Protein AF-A0A510V235-F1 (afdb_monomer_lite)

Secondary structure (DSSP, 8-state):
--------TT----TTS--HHHHHHHHHHHHHT--SSS--THHHHHHHHHHHSSS---HHHHHHHHHHHHHHHHHHHHHHHHHHTS-TTS-HHHHHHHHHHHHHTSSSPPPSS---TTTS-HHHHHHHHHHHHHHHHHHHHHHHHHHHTTGGGS-HHHHHHHHHHHHHHHHHHHHHHHHHHHHHH------

Foldseek 3Di:
DDDDPPPPLPPCCFPPNDRLVVLQVVLVVLVVVADLVQGAPSLLVSQVSQCRHPNHDAASSLVSLLVNLLQLLVLLLVLLVVLVPPDPPDDLVVSQVVSVVSQVPGSDDFAPDDDDPVPDDSLGVLLVRLQRSLVVLVVSLVSLVSSLVCLVNHDPVCSVVSVVSSVVSNVSSVVSSVSSNVRSPPRPPDD

pLDDT: mean 84.65, std 16.56, range [33.31, 98.5]

Organism: NCBI:txid76861

Radius of gyration: 21.37 Å; chains: 1; bounding box: 73×28×62 Å

Sequence (191 aa):
MKSSNQSDDDDLVVRYGQTQRELDELTELRRAELDLDDPGLEALAVLDLAVSSSRGPDGPLVVACLAMIGRQAQAAVVLARGALAAPADQPASVTAQWLSGALEVSVIPPGSTPYVEWLTPAEQWVPAEAASIADHCGFLLDELTRVEQHLDRVPPDDRAARTREASAVRQTLTDARDAWRTLASHTPSAS

Structure (mmCIF, N/CA/C/O backbone):
data_AF-A0A510V235-F1
#
_entry.id   AF-A0A510V235-F1
#
loop_
_atom_site.group_PDB
_atom_site.id
_atom_site.type_symbol
_atom_site.label_atom_id
_atom_site.label_alt_id
_atom_site.label_comp_id
_atom_site.label_asym_id
_atom_site.label_entity_id
_atom_site.label_seq_id
_atom_site.pdbx_PDB_ins_code
_atom_site.Cartn_x
_atom_site.Cartn_y
_atom_site.Cartn_z
_atom_site.occupancy
_atom_site.B_iso_or_equiv
_atom_site.auth_seq_id
_atom_site.auth_comp_id
_atom_site.auth_asym_id
_atom_site.auth_atom_id
_atom_site.pdbx_PDB_model_num
ATOM 1 N N . MET A 1 1 ? -50.595 3.614 27.267 1.00 41.28 1 MET A N 1
ATOM 2 C CA . MET A 1 1 ? -49.871 2.428 26.764 1.00 41.28 1 MET A CA 1
ATOM 3 C C . MET A 1 1 ? -48.562 2.914 26.167 1.00 41.28 1 MET A C 1
ATOM 5 O O . MET A 1 1 ? -48.597 3.842 25.371 1.00 41.28 1 MET A O 1
ATOM 9 N N . LYS A 1 2 ? -47.425 2.397 26.647 1.00 33.31 2 LYS A N 1
ATOM 10 C CA . LYS A 1 2 ? -46.092 2.709 26.112 1.00 33.31 2 LYS A CA 1
ATOM 11 C C . LYS A 1 2 ? -45.968 2.032 24.746 1.00 33.31 2 LYS A C 1
ATOM 13 O O . LYS A 1 2 ? -46.061 0.812 24.691 1.00 33.31 2 LYS A O 1
ATOM 18 N N . SER A 1 3 ? -45.785 2.813 23.686 1.00 35.12 3 SER A N 1
ATOM 19 C CA . SER A 1 3 ? -45.310 2.296 22.403 1.00 35.12 3 SER A CA 1
ATOM 20 C C . SER A 1 3 ? -43.791 2.256 22.494 1.00 35.12 3 SER A C 1
ATOM 22 O O . SER A 1 3 ? -43.141 3.300 22.527 1.00 35.12 3 SER A O 1
ATOM 24 N N . SER A 1 4 ? -43.233 1.066 22.673 1.00 42.62 4 SER A N 1
ATOM 25 C CA . SER A 1 4 ? -41.799 0.836 22.552 1.00 42.62 4 SER A CA 1
ATOM 26 C C . SER A 1 4 ? -41.440 0.877 21.069 1.00 42.62 4 SER A C 1
ATOM 28 O O . SER A 1 4 ? -41.674 -0.100 20.364 1.00 42.62 4 SER A O 1
ATOM 30 N N . ASN A 1 5 ? -40.884 1.999 20.605 1.00 44.59 5 ASN A N 1
ATOM 31 C CA . ASN A 1 5 ? -40.076 2.024 19.387 1.00 44.59 5 ASN A CA 1
ATOM 32 C C . ASN A 1 5 ? -38.805 1.218 19.678 1.00 44.59 5 ASN A C 1
ATOM 34 O O . ASN A 1 5 ? -37.804 1.771 20.133 1.00 44.59 5 ASN A O 1
ATOM 38 N N . GLN A 1 6 ? -38.871 -0.098 19.490 1.00 39.34 6 GLN A N 1
ATOM 39 C CA . GLN A 1 6 ? -37.676 -0.847 19.136 1.00 39.34 6 GLN A CA 1
ATOM 40 C C . GLN A 1 6 ? -37.320 -0.370 17.732 1.00 39.34 6 GLN A C 1
ATOM 42 O O . GLN A 1 6 ? -38.062 -0.596 16.785 1.00 39.34 6 GLN A O 1
ATOM 47 N N . SER A 1 7 ? -36.271 0.442 17.667 1.00 38.28 7 SER A N 1
ATOM 48 C CA . SER A 1 7 ? -35.548 0.727 16.437 1.00 38.28 7 SER A CA 1
ATOM 49 C C . SER A 1 7 ? -35.155 -0.620 15.846 1.00 38.28 7 SER A C 1
ATOM 51 O O . SER A 1 7 ? -34.404 -1.345 16.494 1.00 38.28 7 SER A O 1
ATOM 53 N N . ASP A 1 8 ? -35.715 -0.959 14.688 1.00 43.28 8 ASP A N 1
ATOM 54 C CA . ASP A 1 8 ? -35.286 -2.097 13.886 1.00 43.28 8 ASP A CA 1
ATOM 55 C C . ASP A 1 8 ? -33.783 -1.937 13.609 1.00 43.28 8 ASP A C 1
ATOM 57 O O . ASP A 1 8 ? -33.360 -1.091 12.825 1.00 43.28 8 ASP A O 1
ATOM 61 N N . ASP A 1 9 ? -32.979 -2.745 14.301 1.00 45.53 9 ASP A N 1
ATOM 62 C CA . ASP A 1 9 ? -31.534 -2.943 14.100 1.00 45.53 9 ASP A CA 1
ATOM 63 C C . ASP A 1 9 ? -31.221 -3.617 12.737 1.00 45.53 9 ASP A C 1
ATOM 65 O O . ASP A 1 9 ? -30.075 -3.962 12.454 1.00 45.53 9 ASP A O 1
ATOM 69 N N . ASP A 1 10 ? -32.232 -3.797 11.879 1.00 44.66 10 ASP A N 1
ATOM 70 C CA . ASP A 1 10 ? -32.195 -4.588 10.641 1.00 44.66 10 ASP A CA 1
ATOM 71 C C . ASP A 1 10 ? -31.847 -3.778 9.371 1.00 44.66 10 ASP A C 1
ATOM 73 O O . ASP A 1 10 ? -31.729 -4.358 8.292 1.00 44.66 10 ASP A O 1
ATOM 77 N N . ASP A 1 11 ? -31.627 -2.460 9.467 1.00 42.72 11 ASP A N 1
ATOM 78 C CA . ASP A 1 11 ? -31.368 -1.596 8.294 1.00 42.72 11 ASP A CA 1
ATOM 79 C C . ASP A 1 11 ? -29.876 -1.393 7.944 1.00 42.72 11 ASP A C 1
ATOM 81 O O . ASP A 1 11 ? -29.532 -0.674 7.001 1.00 42.72 11 ASP A O 1
ATOM 85 N N . LEU A 1 12 ? -28.956 -2.063 8.643 1.00 45.56 12 LEU A N 1
ATOM 86 C CA . LEU A 1 12 ? -27.544 -2.115 8.251 1.00 45.56 12 LEU A CA 1
ATOM 87 C C . LEU A 1 12 ? -27.329 -3.244 7.235 1.00 45.56 12 LEU A C 1
ATOM 89 O O . LEU A 1 12 ? -26.780 -4.296 7.550 1.00 45.56 12 LEU A O 1
ATOM 93 N N . VAL A 1 13 ? -27.731 -3.019 5.981 1.00 46.59 13 VAL A N 1
ATOM 94 C CA . VAL A 1 13 ? -27.191 -3.795 4.854 1.00 46.59 13 VAL A CA 1
ATOM 95 C C . VAL A 1 13 ? -25.715 -3.420 4.719 1.00 46.59 13 VAL A C 1
ATOM 97 O O . VAL A 1 13 ? -25.345 -2.438 4.073 1.00 46.59 13 VAL A O 1
ATOM 100 N N . VAL A 1 14 ? -24.863 -4.183 5.400 1.00 54.16 14 VAL A N 1
ATOM 101 C CA . VAL A 1 14 ? -23.414 -4.007 5.396 1.00 54.16 14 VAL A CA 1
ATOM 102 C C . VAL A 1 14 ? -22.866 -4.421 4.027 1.00 54.16 14 VAL A C 1
ATOM 104 O O . VAL A 1 14 ? -23.356 -5.367 3.413 1.00 54.16 14 VAL A O 1
ATOM 107 N N . ARG A 1 15 ? -21.827 -3.721 3.553 1.00 58.19 15 ARG A N 1
ATOM 108 C CA . ARG A 1 15 ? -21.102 -3.829 2.262 1.00 58.19 15 ARG A CA 1
ATOM 109 C C . ARG A 1 15 ? -20.841 -5.250 1.711 1.00 58.19 15 ARG A C 1
ATOM 111 O O . ARG A 1 15 ? -20.542 -5.390 0.529 1.00 58.19 15 ARG A O 1
ATOM 118 N N . TYR A 1 16 ? -20.978 -6.280 2.544 1.00 62.72 16 TYR A N 1
ATOM 119 C CA . TYR A 1 16 ? -20.715 -7.693 2.268 1.00 62.72 16 TYR A CA 1
ATOM 120 C C . TYR A 1 16 ? -21.962 -8.598 2.218 1.00 62.72 16 TYR A C 1
ATOM 122 O O . TYR A 1 16 ? -21.824 -9.809 2.064 1.00 62.72 16 TYR A O 1
ATOM 130 N N . GLY A 1 17 ? -23.177 -8.050 2.339 1.00 73.19 17 GLY A N 1
ATOM 131 C CA . GLY A 1 17 ? -24.412 -8.851 2.362 1.00 73.19 17 GLY A CA 1
ATOM 132 C C . GLY A 1 17 ? -24.570 -9.713 3.621 1.00 73.19 17 GLY A C 1
ATOM 133 O O . GLY A 1 17 ? -25.303 -10.697 3.602 1.00 73.19 17 GLY A O 1
ATOM 134 N N . GLN A 1 18 ? -23.860 -9.351 4.690 1.00 78.81 18 GLN A N 1
ATOM 135 C CA . GLN A 1 18 ? -23.865 -9.994 6.004 1.00 78.81 18 GLN A CA 1
ATOM 136 C C . GLN A 1 18 ? -24.590 -9.093 7.006 1.00 78.81 18 GLN A C 1
ATOM 138 O O . GLN A 1 18 ? -24.597 -7.869 6.854 1.00 78.81 18 GLN A O 1
ATOM 143 N N . THR A 1 19 ? -25.163 -9.686 8.048 1.00 87.19 19 THR A N 1
ATOM 144 C CA . THR A 1 19 ? -25.655 -8.936 9.212 1.00 87.19 19 THR A CA 1
ATOM 145 C C . THR A 1 19 ? -24.486 -8.340 10.004 1.00 87.19 19 THR A C 1
ATOM 147 O O . THR A 1 19 ? -23.356 -8.833 9.941 1.00 87.19 19 THR A O 1
ATOM 150 N N . GLN A 1 20 ? -24.745 -7.309 10.814 1.00 87.44 20 GLN A N 1
ATOM 151 C CA . GLN A 1 20 ? -23.700 -6.693 11.641 1.00 87.44 20 GLN A CA 1
ATOM 152 C C . GLN A 1 20 ? -23.048 -7.694 12.610 1.00 87.44 20 GLN A C 1
ATOM 154 O O . GLN A 1 20 ? -21.836 -7.665 12.808 1.00 87.44 20 GLN A O 1
ATOM 159 N N . ARG A 1 21 ? -23.838 -8.620 13.172 1.00 89.88 21 ARG A N 1
ATOM 160 C CA . ARG A 1 21 ? -23.339 -9.667 14.074 1.00 89.88 21 ARG A CA 1
ATOM 161 C C . ARG A 1 21 ? -22.381 -10.621 13.364 1.00 89.88 21 ARG A C 1
ATOM 163 O O . ARG A 1 21 ? -21.331 -10.942 13.906 1.00 89.88 21 ARG A O 1
ATOM 170 N N . GLU A 1 22 ? -22.735 -11.061 12.159 1.00 90.81 22 GLU A N 1
ATOM 171 C CA . GLU A 1 22 ? -21.881 -11.938 11.350 1.00 90.81 22 GLU A CA 1
ATOM 172 C C . GLU A 1 22 ? -20.580 -11.241 10.950 1.00 90.81 22 GLU A C 1
ATOM 174 O O . GLU A 1 22 ? -19.523 -11.872 10.958 1.00 90.81 22 GLU A O 1
ATOM 179 N N . LEU A 1 23 ? -20.632 -9.942 10.637 1.00 89.44 23 LEU A N 1
ATOM 180 C CA . LEU A 1 23 ? -19.422 -9.186 10.333 1.00 89.44 23 LEU A CA 1
ATOM 181 C C . LEU A 1 23 ? -18.513 -9.047 11.562 1.00 89.44 23 LEU A C 1
ATOM 183 O O . LEU A 1 23 ? -17.293 -9.177 11.438 1.00 89.44 23 LEU A O 1
ATOM 187 N N . ASP A 1 24 ? -19.082 -8.794 12.739 1.00 91.00 24 ASP A N 1
ATOM 188 C CA . ASP A 1 24 ? -18.318 -8.701 13.984 1.00 91.00 24 ASP A CA 1
ATOM 189 C C . ASP A 1 24 ? -17.646 -10.047 14.316 1.00 91.00 24 ASP A C 1
ATOM 191 O O . ASP A 1 24 ? -16.447 -10.080 14.598 1.00 91.00 24 ASP A O 1
ATOM 195 N N . GLU A 1 25 ? -18.379 -11.161 14.192 1.00 92.56 25 GLU A N 1
ATOM 196 C CA . GLU A 1 25 ? -17.849 -12.524 14.357 1.00 92.56 25 GLU A CA 1
ATOM 197 C C . GLU A 1 25 ? -16.720 -12.816 13.349 1.00 92.56 25 GLU A C 1
ATOM 199 O O . GLU A 1 25 ? -15.654 -13.308 13.727 1.00 92.56 25 GLU A O 1
ATOM 204 N N . LEU A 1 26 ? -16.907 -12.466 12.070 1.00 92.44 26 LEU A N 1
ATOM 205 C CA . LEU A 1 26 ? -15.891 -12.650 11.030 1.00 92.44 26 LEU A CA 1
ATOM 206 C C . LEU A 1 26 ? -14.638 -11.807 11.293 1.00 92.44 26 LEU A C 1
ATOM 208 O O . LEU A 1 26 ? -13.520 -12.287 11.101 1.00 92.44 26 LEU A O 1
ATOM 212 N N . THR A 1 27 ? -14.817 -10.563 11.735 1.00 92.38 27 THR A N 1
ATOM 213 C CA . THR A 1 27 ? -13.711 -9.659 12.065 1.00 92.38 27 THR A CA 1
ATOM 214 C C . THR A 1 27 ? -12.890 -10.223 13.221 1.00 92.38 27 THR A C 1
ATOM 216 O O . THR A 1 27 ? -11.665 -10.270 13.125 1.00 92.38 27 THR A O 1
ATOM 219 N N . GLU A 1 28 ? -13.538 -10.695 14.292 1.00 93.75 28 GLU A N 1
ATOM 220 C CA . GLU A 1 28 ? -12.860 -11.323 15.434 1.00 93.75 28 GLU A CA 1
ATOM 221 C C . GLU A 1 28 ? -12.085 -12.581 15.017 1.00 93.75 28 GLU A C 1
ATOM 223 O O . GLU A 1 28 ? -10.924 -12.736 15.398 1.00 93.75 28 GLU A O 1
ATOM 228 N N . LEU A 1 29 ? -12.688 -13.442 14.189 1.00 95.31 29 LEU A N 1
ATOM 229 C CA . LEU A 1 29 ? -12.041 -14.652 13.675 1.00 95.31 29 LEU A CA 1
ATOM 230 C C . LEU A 1 29 ? -10.797 -14.323 12.844 1.00 95.31 29 LEU A C 1
ATOM 232 O O . LEU A 1 29 ? -9.712 -14.818 13.138 1.00 95.31 29 LEU A O 1
ATOM 236 N N . ARG A 1 30 ? -10.928 -13.447 11.841 1.00 93.38 30 ARG A N 1
ATOM 237 C CA . ARG A 1 30 ? -9.806 -13.065 10.969 1.00 93.38 30 ARG A CA 1
ATOM 238 C C . ARG A 1 30 ? -8.682 -12.383 11.722 1.00 93.38 30 ARG A C 1
ATOM 240 O O . ARG A 1 30 ? -7.512 -12.574 11.414 1.00 93.38 30 ARG A O 1
ATOM 247 N N . ARG A 1 31 ? -9.040 -11.601 12.731 1.00 93.06 31 ARG A N 1
ATOM 248 C CA . ARG A 1 31 ? -8.082 -10.941 13.600 1.00 93.06 31 ARG A CA 1
ATOM 249 C C . ARG A 1 31 ? -7.308 -11.928 14.473 1.00 93.06 31 ARG A C 1
ATOM 251 O O . ARG A 1 31 ? -6.132 -11.698 14.719 1.00 93.06 31 ARG A O 1
ATOM 258 N N . ALA A 1 32 ? -7.943 -13.002 14.936 1.00 93.06 32 ALA A N 1
ATOM 259 C CA . ALA A 1 32 ? -7.275 -14.039 15.720 1.00 93.06 32 ALA A CA 1
ATOM 260 C C . ALA A 1 32 ? -6.284 -14.877 14.890 1.00 93.06 32 ALA A C 1
ATOM 262 O O . ALA A 1 32 ? -5.356 -15.450 15.453 1.00 93.06 32 ALA A O 1
ATOM 263 N N . GLU A 1 33 ? -6.474 -14.942 13.569 1.00 93.25 33 GLU A N 1
ATOM 264 C CA . GLU A 1 33 ? -5.568 -15.614 12.626 1.00 93.25 33 GLU A CA 1
ATOM 265 C C . GLU A 1 33 ? -4.360 -14.749 12.230 1.00 93.25 33 GLU A C 1
ATOM 267 O O . GLU A 1 33 ? -3.402 -15.266 11.658 1.00 93.25 33 GLU A O 1
ATOM 272 N N . LEU A 1 34 ? -4.406 -13.443 12.507 1.00 93.75 34 LEU A N 1
ATOM 273 C CA . LEU A 1 34 ? -3.403 -12.488 12.053 1.00 93.75 34 LEU A CA 1
ATOM 274 C C . LEU A 1 34 ? -2.209 -12.425 13.013 1.00 93.75 34 LEU A C 1
ATOM 276 O O . LEU A 1 34 ? -2.369 -12.110 14.194 1.00 93.75 34 LEU A O 1
ATOM 280 N N . ASP A 1 35 ? -1.005 -12.630 12.481 1.00 94.31 35 ASP A N 1
ATOM 281 C CA . ASP A 1 35 ? 0.231 -12.288 13.182 1.00 94.31 35 ASP A CA 1
ATOM 282 C C . ASP A 1 35 ? 0.476 -10.774 13.068 1.00 94.31 35 ASP A C 1
ATOM 284 O O . ASP A 1 35 ? 0.755 -10.245 11.993 1.00 94.31 35 ASP A O 1
ATOM 288 N N . LEU A 1 36 ? 0.315 -10.056 14.181 1.00 92.44 36 LEU A N 1
ATOM 289 C CA . LEU A 1 36 ? 0.516 -8.605 14.221 1.00 92.44 36 LEU A CA 1
ATOM 290 C C . LEU A 1 36 ? 1.997 -8.206 14.279 1.00 92.44 36 LEU A C 1
ATOM 292 O O . LEU A 1 36 ? 2.304 -7.045 14.001 1.00 92.44 36 LEU A O 1
ATOM 296 N N . ASP A 1 37 ? 2.893 -9.133 14.628 1.00 91.50 37 ASP A N 1
ATOM 297 C CA . ASP A 1 37 ? 4.334 -8.887 14.687 1.00 91.50 37 ASP A CA 1
ATOM 298 C C . ASP A 1 37 ? 4.984 -9.066 13.303 1.00 91.50 37 ASP A C 1
ATOM 300 O O . ASP A 1 37 ? 5.937 -8.351 12.970 1.00 91.50 37 ASP A O 1
ATOM 304 N N . ASP A 1 38 ? 4.430 -9.948 12.463 1.00 90.62 38 ASP A N 1
ATOM 305 C CA . ASP A 1 38 ? 4.817 -10.112 11.055 1.00 90.62 38 ASP A CA 1
ATOM 306 C C . ASP A 1 38 ? 3.619 -10.071 10.077 1.00 90.62 38 ASP A C 1
ATOM 308 O O . ASP A 1 38 ? 3.313 -11.062 9.413 1.00 90.62 38 ASP A O 1
ATOM 312 N N . PRO A 1 39 ? 2.925 -8.923 9.959 1.00 87.56 39 PRO A N 1
ATOM 313 C CA . PRO A 1 39 ? 1.697 -8.827 9.177 1.00 87.56 39 PRO A CA 1
ATOM 314 C C . PRO A 1 39 ? 1.957 -8.877 7.666 1.00 87.56 39 PRO A C 1
ATOM 316 O O . PRO A 1 39 ? 2.714 -8.060 7.126 1.00 87.56 39 PRO A O 1
ATOM 319 N N . GLY A 1 40 ? 1.260 -9.778 6.968 1.00 88.69 40 GLY A N 1
ATOM 320 C CA . GLY A 1 40 ? 1.134 -9.766 5.512 1.00 88.69 40 GLY A CA 1
ATOM 321 C C . GLY A 1 40 ? 0.018 -8.837 5.008 1.00 88.69 40 GLY A C 1
ATOM 322 O O . GLY A 1 40 ? -0.584 -8.062 5.760 1.00 88.69 40 GLY A O 1
ATOM 323 N N . LEU A 1 41 ? -0.274 -8.897 3.702 1.00 89.06 41 LEU A N 1
ATOM 324 C CA . LEU A 1 41 ? -1.317 -8.074 3.060 1.00 89.06 41 LEU A CA 1
ATOM 325 C C . LEU A 1 41 ? -2.721 -8.353 3.618 1.00 89.06 41 LEU A C 1
ATOM 327 O O . LEU A 1 41 ? -3.591 -7.482 3.566 1.00 89.06 41 LEU A O 1
ATOM 331 N N . GLU A 1 42 ? -2.940 -9.535 4.187 1.00 92.06 42 GLU A N 1
ATOM 332 C CA . GLU A 1 42 ? -4.167 -9.909 4.880 1.00 92.06 42 GLU A CA 1
ATOM 333 C C . GLU A 1 42 ? -4.527 -8.938 6.011 1.00 92.06 42 GLU A C 1
ATOM 335 O O . GLU A 1 42 ? -5.714 -8.719 6.248 1.00 92.06 42 GLU A O 1
ATOM 340 N N . ALA A 1 43 ? -3.550 -8.265 6.636 1.00 93.88 43 ALA A N 1
ATOM 341 C CA . ALA A 1 43 ? -3.810 -7.234 7.638 1.00 93.88 43 ALA A CA 1
ATOM 342 C C . ALA A 1 43 ? -4.692 -6.096 7.090 1.00 93.88 43 ALA A C 1
ATOM 344 O O . ALA A 1 43 ? -5.577 -5.617 7.798 1.00 93.88 43 ALA A O 1
ATOM 345 N N . LEU A 1 44 ? -4.524 -5.711 5.815 1.00 94.00 44 LEU A N 1
ATOM 346 C CA . LEU A 1 44 ? -5.370 -4.695 5.170 1.00 94.00 44 LEU A CA 1
ATOM 347 C C . LEU A 1 44 ? -6.797 -5.190 4.944 1.00 94.00 44 LEU A C 1
ATOM 349 O O . LEU A 1 44 ? -7.746 -4.424 5.089 1.00 94.00 44 LEU A O 1
ATOM 353 N N . ALA A 1 45 ? -6.961 -6.474 4.622 1.00 92.19 45 ALA A N 1
ATOM 354 C CA . ALA A 1 45 ? -8.283 -7.075 4.500 1.00 92.19 45 ALA A CA 1
ATOM 355 C C . ALA A 1 45 ? -8.991 -7.121 5.863 1.00 92.19 45 ALA A C 1
ATOM 357 O O . ALA A 1 45 ? -10.176 -6.804 5.953 1.00 92.19 45 ALA A O 1
ATOM 358 N N . VAL A 1 46 ? -8.262 -7.447 6.939 1.00 94.62 46 VAL A N 1
ATOM 359 C CA . VAL A 1 46 ? -8.801 -7.380 8.306 1.00 94.62 46 VAL A CA 1
ATOM 360 C C . VAL A 1 46 ? -9.138 -5.940 8.695 1.00 94.62 46 VAL A C 1
ATOM 362 O O . VAL A 1 46 ? -10.179 -5.717 9.309 1.00 94.62 46 VAL A O 1
ATOM 365 N N . LEU A 1 47 ? -8.319 -4.956 8.312 1.00 94.75 47 LEU A N 1
ATOM 366 C CA . LEU A 1 47 ? -8.625 -3.539 8.519 1.00 94.75 47 LEU A CA 1
ATOM 367 C C . LEU A 1 47 ? -9.919 -3.132 7.805 1.00 94.75 47 LEU A C 1
ATOM 369 O O . LEU A 1 47 ? -10.769 -2.503 8.429 1.00 94.75 47 LEU A O 1
ATOM 373 N N . ASP A 1 48 ? -10.102 -3.509 6.540 1.00 93.44 48 ASP A N 1
ATOM 374 C CA . ASP A 1 48 ? -11.316 -3.191 5.776 1.00 93.44 48 ASP A CA 1
ATOM 375 C C . ASP A 1 48 ? -12.586 -3.783 6.416 1.00 93.44 48 ASP A C 1
ATOM 377 O O . ASP A 1 48 ? -13.590 -3.080 6.589 1.00 93.44 48 ASP A O 1
ATOM 381 N N . LEU A 1 49 ? -12.515 -5.046 6.857 1.00 91.56 49 LEU A N 1
ATOM 382 C CA . LEU A 1 49 ? -13.588 -5.691 7.620 1.00 91.56 49 LEU A CA 1
ATOM 383 C C . LEU A 1 49 ? -13.853 -4.950 8.935 1.00 91.56 49 LEU A C 1
ATOM 385 O O . LEU A 1 49 ? -14.997 -4.604 9.234 1.00 91.56 49 LEU A O 1
ATOM 389 N N . ALA A 1 50 ? -12.795 -4.637 9.687 1.00 93.12 50 ALA A N 1
ATOM 390 C CA . ALA A 1 50 ? -12.900 -3.971 10.976 1.00 93.12 50 ALA A CA 1
ATOM 391 C C . ALA A 1 50 ? -13.518 -2.573 10.864 1.00 93.12 50 ALA A C 1
ATOM 393 O O . ALA A 1 50 ? -14.307 -2.205 11.730 1.00 93.12 50 ALA A O 1
ATOM 394 N N . VAL A 1 51 ? -13.235 -1.814 9.800 1.00 92.69 51 VAL A N 1
ATOM 395 C CA . VAL A 1 51 ? -13.861 -0.503 9.534 1.00 92.69 51 VAL A CA 1
ATOM 396 C C . VAL A 1 51 ? -15.375 -0.607 9.365 1.00 92.69 51 VAL A C 1
ATOM 398 O O . VAL A 1 51 ? -16.096 0.317 9.735 1.00 92.69 51 VAL A O 1
ATOM 401 N N . SER A 1 52 ? -15.860 -1.733 8.846 1.00 89.50 52 SER A N 1
ATOM 402 C CA . SER A 1 52 ? -17.293 -1.989 8.675 1.00 89.50 52 SER A CA 1
ATOM 403 C C . SER A 1 52 ? -17.937 -2.627 9.920 1.00 89.50 52 SER A C 1
ATOM 405 O O . SER A 1 52 ? -19.159 -2.751 9.988 1.00 89.50 52 SER A O 1
ATOM 407 N N . SER A 1 53 ? -17.134 -3.061 10.898 1.00 89.81 53 SER A N 1
ATOM 408 C CA . SER A 1 53 ? -17.604 -3.711 12.128 1.00 89.81 53 SER A CA 1
ATOM 409 C C . SER A 1 53 ? -18.126 -2.698 13.154 1.00 89.81 53 SER A C 1
ATOM 411 O O . SER A 1 53 ? -17.758 -1.522 13.133 1.00 89.81 53 SER A O 1
ATOM 413 N N . SER A 1 54 ? -18.926 -3.157 14.118 1.00 89.25 54 SER A N 1
ATOM 414 C CA . SER A 1 54 ? -19.513 -2.292 15.150 1.00 89.25 54 SER A CA 1
ATOM 415 C C . SER A 1 54 ? -18.462 -1.685 16.088 1.00 89.25 54 SER A C 1
ATOM 417 O O . SER A 1 54 ? -18.658 -0.605 16.649 1.00 89.25 54 SER A O 1
ATOM 419 N N . ARG A 1 55 ? -17.322 -2.367 16.256 1.00 87.25 55 ARG A N 1
ATOM 420 C CA . ARG A 1 55 ? -16.225 -1.948 17.142 1.00 87.25 55 ARG A CA 1
ATOM 421 C C . ARG A 1 55 ? -15.189 -1.068 16.442 1.00 87.25 55 ARG A C 1
ATOM 423 O O . ARG A 1 55 ? -14.509 -0.287 17.117 1.00 87.25 55 ARG A O 1
ATOM 430 N N . GLY A 1 56 ? -15.094 -1.152 15.117 1.00 91.75 56 GLY A N 1
ATOM 431 C CA . GLY A 1 56 ? -14.045 -0.491 14.348 1.00 91.75 56 GLY A CA 1
ATOM 432 C C . GLY A 1 56 ? -12.671 -1.165 14.498 1.00 91.75 56 GLY A C 1
ATOM 433 O O . GLY A 1 56 ? -12.510 -2.123 15.261 1.00 91.75 56 GLY A O 1
ATOM 434 N N . PRO A 1 57 ? -11.644 -0.647 13.804 1.00 94.56 57 PRO A N 1
ATOM 435 C CA . PRO A 1 57 ? -10.264 -1.058 14.021 1.00 94.56 57 PRO A CA 1
ATOM 436 C C . PRO A 1 57 ? -9.718 -0.511 15.345 1.00 94.56 57 PRO A C 1
ATOM 438 O O . PRO A 1 57 ? -10.139 0.539 15.839 1.00 94.56 57 PRO A O 1
ATOM 441 N N . ASP A 1 58 ? -8.733 -1.203 15.907 1.00 95.19 58 ASP A N 1
ATOM 442 C CA . ASP A 1 58 ? -8.015 -0.771 17.105 1.00 95.19 58 ASP A CA 1
ATOM 443 C C . ASP A 1 58 ? -6.552 -0.401 16.794 1.00 95.19 58 ASP A C 1
ATOM 445 O O . ASP A 1 58 ? -6.050 -0.606 15.687 1.00 95.19 58 ASP A O 1
ATOM 449 N N . GLY A 1 59 ? -5.862 0.156 17.792 1.00 96.06 59 GLY A N 1
ATOM 450 C CA . GLY A 1 59 ? -4.486 0.634 17.652 1.00 96.06 59 GLY A CA 1
ATOM 451 C C . GLY A 1 59 ? -3.502 -0.410 17.101 1.00 96.06 59 GLY A C 1
ATOM 452 O O . GLY A 1 59 ? -2.817 -0.097 16.128 1.00 96.06 59 GLY A O 1
ATOM 453 N N . PRO A 1 60 ? -3.418 -1.633 17.663 1.00 96.56 60 PRO A N 1
ATOM 454 C CA . PRO A 1 60 ? -2.502 -2.664 17.173 1.00 96.56 60 PRO A CA 1
ATOM 455 C C . PRO A 1 60 ? -2.700 -3.030 15.698 1.00 96.56 60 PRO A C 1
ATOM 457 O O . PRO A 1 60 ? -1.716 -3.114 14.969 1.00 96.56 60 PRO A O 1
ATOM 460 N N . LEU A 1 61 ? -3.946 -3.180 15.231 1.00 97.06 61 LEU A N 1
ATOM 461 C CA . LEU A 1 61 ? -4.218 -3.483 13.822 1.00 97.06 61 LEU A CA 1
ATOM 462 C C . LEU A 1 61 ? -3.783 -2.332 12.905 1.00 97.06 61 LEU A C 1
ATOM 464 O O . LEU A 1 61 ? -3.170 -2.568 11.866 1.00 97.06 61 LEU A O 1
ATOM 468 N N . VAL A 1 62 ? -4.051 -1.085 13.305 1.00 97.81 62 VAL A N 1
ATOM 469 C CA . VAL A 1 62 ? -3.623 0.113 12.561 1.00 97.81 62 VAL A CA 1
ATOM 470 C C . VAL A 1 62 ? -2.094 0.179 12.462 1.00 97.81 62 VAL A C 1
ATOM 472 O O . VAL A 1 62 ? -1.561 0.441 11.384 1.00 97.81 62 VAL A O 1
ATOM 475 N N . VAL A 1 63 ? -1.379 -0.099 13.558 1.00 97.25 63 VAL A N 1
ATOM 476 C CA . VAL A 1 63 ? 0.094 -0.129 13.581 1.00 97.25 63 VAL A CA 1
ATOM 477 C C . VAL A 1 63 ? 0.644 -1.252 12.699 1.00 97.25 63 VAL A C 1
ATOM 479 O O . VAL A 1 63 ? 1.568 -1.004 11.927 1.00 97.25 63 VAL A O 1
ATOM 482 N N . ALA A 1 64 ? 0.063 -2.451 12.765 1.00 96.38 64 ALA A N 1
ATOM 483 C CA . ALA A 1 64 ? 0.455 -3.583 11.928 1.00 96.38 64 ALA A CA 1
ATOM 484 C C . ALA A 1 64 ? 0.270 -3.273 10.431 1.00 96.38 64 ALA A C 1
ATOM 486 O O . ALA A 1 64 ? 1.179 -3.493 9.629 1.00 96.38 64 ALA A O 1
ATOM 487 N N . CYS A 1 65 ? -0.864 -2.668 10.056 1.00 97.75 65 CYS A N 1
ATOM 488 C CA . CYS A 1 65 ? -1.117 -2.237 8.681 1.00 97.75 65 CYS A CA 1
ATOM 489 C C . CYS A 1 65 ? -0.097 -1.192 8.214 1.00 97.75 65 CYS A C 1
ATOM 491 O O . CYS A 1 65 ? 0.446 -1.319 7.118 1.00 97.75 65 CYS A O 1
ATOM 493 N N . LEU A 1 66 ? 0.210 -0.189 9.046 1.00 98.06 66 LEU A N 1
ATOM 494 C CA . LEU A 1 66 ? 1.227 0.815 8.724 1.00 98.06 66 LEU A CA 1
ATOM 495 C C . LEU A 1 66 ? 2.607 0.179 8.501 1.00 98.06 66 LEU A C 1
ATOM 497 O O . LEU A 1 66 ? 3.272 0.494 7.514 1.00 98.06 66 LEU A O 1
ATOM 501 N N . ALA A 1 67 ? 3.018 -0.733 9.385 1.00 96.06 67 ALA A N 1
ATOM 502 C CA . ALA A 1 67 ? 4.305 -1.415 9.294 1.00 96.06 67 ALA A CA 1
ATOM 503 C C . ALA A 1 67 ? 4.416 -2.262 8.015 1.00 96.06 67 ALA A C 1
ATOM 505 O O . ALA A 1 67 ? 5.438 -2.220 7.325 1.00 96.06 67 ALA A O 1
ATOM 506 N N . MET A 1 68 ? 3.355 -2.992 7.663 1.00 96.31 68 MET A N 1
ATOM 507 C CA . MET A 1 68 ? 3.305 -3.783 6.435 1.00 96.31 68 MET A CA 1
ATOM 508 C C . MET A 1 68 ? 3.375 -2.892 5.185 1.00 96.31 68 MET A C 1
ATOM 510 O O . MET A 1 68 ? 4.216 -3.136 4.316 1.00 96.31 68 MET A O 1
ATOM 514 N N . ILE A 1 69 ? 2.579 -1.812 5.116 1.00 97.69 69 ILE A N 1
ATOM 515 C CA . ILE A 1 69 ? 2.640 -0.852 3.999 1.00 97.69 69 ILE A CA 1
ATOM 516 C C . ILE A 1 69 ? 4.052 -0.262 3.889 1.00 97.69 69 ILE A C 1
ATOM 518 O O . ILE A 1 69 ? 4.602 -0.174 2.792 1.00 97.69 69 ILE A O 1
ATOM 522 N N . GLY A 1 70 ? 4.669 0.105 5.016 1.00 96.56 70 GLY A N 1
ATOM 523 C CA . GLY A 1 70 ? 6.040 0.611 5.046 1.00 96.56 70 GLY A CA 1
ATOM 524 C C . GLY A 1 70 ? 7.058 -0.386 4.484 1.00 96.56 70 GLY A C 1
ATOM 525 O O . GLY A 1 70 ? 7.937 0.002 3.711 1.00 96.56 70 GLY A O 1
ATOM 526 N N . ARG A 1 71 ? 6.910 -1.680 4.797 1.00 95.44 71 ARG A N 1
ATOM 527 C CA . ARG A 1 71 ? 7.760 -2.756 4.259 1.00 95.44 71 ARG A CA 1
ATOM 528 C C . ARG A 1 71 ? 7.631 -2.867 2.737 1.00 95.44 71 ARG A C 1
ATOM 530 O O . ARG A 1 71 ? 8.647 -2.925 2.044 1.00 95.44 71 ARG A O 1
ATOM 537 N N . GLN A 1 72 ? 6.402 -2.827 2.220 1.00 95.62 72 GLN A N 1
ATOM 538 C CA . GLN A 1 72 ? 6.124 -2.847 0.779 1.00 95.62 72 GLN A CA 1
ATOM 539 C C . GLN A 1 72 ? 6.669 -1.597 0.070 1.00 95.62 72 GLN A C 1
ATOM 541 O O . GLN A 1 72 ? 7.320 -1.699 -0.969 1.00 95.62 72 GLN A O 1
ATOM 546 N N . ALA A 1 73 ? 6.487 -0.414 0.664 1.00 95.62 73 ALA A N 1
ATOM 547 C CA . ALA A 1 73 ? 7.017 0.845 0.142 1.00 95.62 73 ALA A CA 1
ATOM 548 C C . ALA A 1 73 ? 8.549 0.816 0.024 1.00 95.62 73 ALA A C 1
ATOM 550 O O . ALA A 1 73 ? 9.117 1.224 -0.993 1.00 95.62 73 ALA A O 1
ATOM 551 N N . GLN A 1 74 ? 9.227 0.288 1.048 1.00 94.94 74 GLN A N 1
ATOM 552 C CA . GLN A 1 74 ? 10.679 0.149 1.049 1.00 94.94 74 GLN A CA 1
ATOM 553 C C . GLN A 1 74 ? 11.160 -0.858 -0.006 1.00 94.94 74 GLN A C 1
ATOM 555 O O . GLN A 1 74 ? 12.162 -0.604 -0.677 1.00 94.94 74 GLN A O 1
ATOM 560 N N . ALA A 1 75 ? 10.456 -1.976 -0.195 1.00 93.75 75 ALA A N 1
ATOM 561 C CA . ALA A 1 75 ? 10.761 -2.908 -1.277 1.00 93.75 75 ALA A CA 1
ATOM 562 C C . ALA A 1 75 ? 10.603 -2.229 -2.650 1.00 93.75 75 ALA A C 1
ATOM 564 O O . ALA A 1 75 ? 11.507 -2.303 -3.483 1.00 93.75 75 ALA A O 1
ATOM 565 N N . ALA A 1 76 ? 9.518 -1.474 -2.853 1.00 93.56 76 ALA A N 1
ATOM 566 C CA . ALA A 1 76 ? 9.219 -0.811 -4.122 1.00 93.56 76 ALA A CA 1
ATOM 567 C C . ALA A 1 76 ? 10.287 0.213 -4.508 1.00 93.56 76 ALA A C 1
ATOM 569 O O . ALA A 1 76 ? 10.697 0.265 -5.669 1.00 93.56 76 ALA A O 1
ATOM 570 N N . VAL A 1 77 ? 10.777 1.002 -3.544 1.00 93.25 77 VAL A N 1
ATOM 571 C CA . VAL A 1 77 ? 11.829 1.992 -3.807 1.00 93.25 77 VAL A CA 1
ATOM 572 C C . VAL A 1 77 ? 13.196 1.340 -4.032 1.00 93.25 77 VAL A C 1
ATOM 574 O O . VAL A 1 77 ? 13.974 1.826 -4.853 1.00 93.25 77 VAL A O 1
ATOM 577 N N . VAL A 1 78 ? 13.511 0.239 -3.336 1.00 91.75 78 VAL A N 1
ATOM 578 C CA . VAL A 1 78 ? 14.760 -0.512 -3.554 1.00 91.75 78 VAL A CA 1
ATOM 579 C C . VAL A 1 78 ? 14.783 -1.093 -4.964 1.00 91.75 78 VAL A C 1
ATOM 581 O O . VAL A 1 78 ? 15.775 -0.916 -5.674 1.00 91.75 78 VAL A O 1
ATOM 584 N N . LEU A 1 79 ? 13.679 -1.704 -5.397 1.00 90.31 79 LEU A N 1
ATOM 585 C CA . LEU A 1 79 ? 13.549 -2.223 -6.754 1.00 90.31 79 LEU A CA 1
ATOM 586 C C . LEU A 1 79 ? 13.604 -1.099 -7.801 1.00 90.31 79 LEU A C 1
ATOM 588 O O . LEU A 1 79 ? 14.350 -1.213 -8.770 1.00 90.31 79 LEU A O 1
ATOM 592 N N . ALA A 1 80 ? 12.912 0.024 -7.582 1.00 88.56 80 ALA A N 1
ATOM 593 C CA . ALA A 1 80 ? 12.967 1.166 -8.499 1.00 88.56 80 ALA A CA 1
ATOM 594 C C . ALA A 1 80 ? 14.401 1.688 -8.682 1.00 88.56 80 ALA A C 1
ATOM 596 O O . ALA A 1 80 ? 14.845 1.944 -9.800 1.00 88.56 80 ALA A O 1
ATOM 597 N N . ARG A 1 81 ? 15.158 1.814 -7.583 1.00 87.06 81 ARG A N 1
ATOM 598 C CA . ARG A 1 81 ? 16.564 2.245 -7.626 1.00 87.06 81 ARG A CA 1
ATOM 599 C C . ARG A 1 81 ? 17.446 1.253 -8.375 1.00 87.06 81 ARG A C 1
ATOM 601 O O . ARG A 1 81 ? 18.301 1.688 -9.137 1.00 87.06 81 ARG A O 1
ATOM 608 N N . GLY A 1 82 ? 17.244 -0.048 -8.168 1.00 85.38 82 GLY A N 1
ATOM 609 C CA . GLY A 1 82 ? 17.974 -1.084 -8.897 1.00 85.38 82 GLY A CA 1
ATOM 610 C C . GLY A 1 82 ? 17.691 -1.042 -10.401 1.00 85.38 82 GLY A C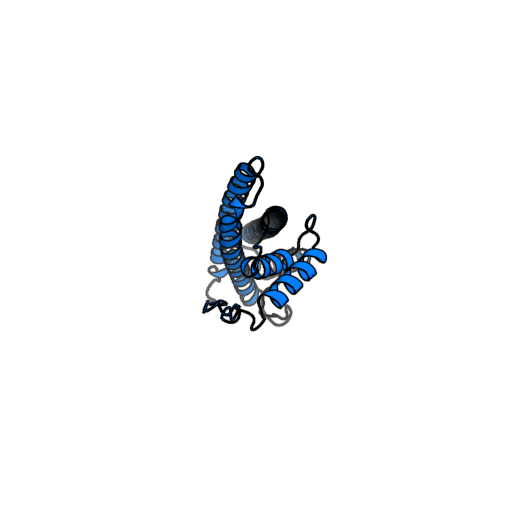 1
ATOM 611 O O . GLY A 1 82 ? 18.630 -1.030 -11.192 1.00 85.38 82 GLY A O 1
ATOM 612 N N . ALA A 1 83 ? 16.418 -0.904 -10.785 1.00 81.69 83 ALA A N 1
ATOM 613 C CA . ALA A 1 83 ? 16.001 -0.809 -12.182 1.00 81.69 83 ALA A CA 1
ATOM 614 C C . ALA A 1 83 ? 16.570 0.440 -12.879 1.00 81.69 83 ALA A C 1
ATOM 616 O O . ALA A 1 83 ? 17.057 0.351 -14.001 1.00 81.69 83 ALA A O 1
ATOM 617 N N . LEU A 1 84 ? 16.557 1.597 -12.207 1.00 79.44 84 LEU A N 1
ATOM 618 C CA . LEU A 1 84 ? 17.087 2.857 -12.746 1.00 79.44 84 LEU A CA 1
ATOM 619 C C . LEU A 1 84 ? 18.622 2.925 -12.765 1.00 79.44 84 LEU A C 1
ATOM 621 O O . LEU A 1 84 ? 19.187 3.712 -13.520 1.00 79.44 84 LEU A O 1
ATOM 625 N N . ALA A 1 85 ? 19.304 2.136 -11.931 1.00 81.12 85 ALA A N 1
ATOM 626 C CA . ALA A 1 85 ? 20.762 2.046 -11.932 1.00 81.12 85 ALA A CA 1
ATOM 627 C C . ALA A 1 85 ? 21.306 1.175 -13.078 1.00 81.12 85 ALA A C 1
ATOM 629 O O . ALA A 1 85 ? 22.518 1.184 -13.315 1.00 81.12 85 ALA A O 1
ATOM 630 N N . ALA A 1 86 ? 20.443 0.438 -13.789 1.00 72.69 86 ALA A N 1
ATOM 631 C CA . ALA A 1 86 ? 20.827 -0.275 -14.997 1.00 72.69 86 ALA A CA 1
ATOM 632 C C . ALA A 1 86 ? 21.298 0.745 -16.060 1.00 72.69 86 ALA A C 1
ATOM 634 O O . ALA A 1 86 ? 20.541 1.648 -16.419 1.00 72.69 86 ALA A O 1
ATOM 635 N N . PRO A 1 87 ? 22.548 0.656 -16.552 1.00 68.25 87 PRO A N 1
ATOM 636 C CA . PRO A 1 87 ? 23.054 1.562 -17.576 1.00 68.25 87 PRO A CA 1
ATOM 637 C C . PRO A 1 87 ? 22.159 1.551 -18.817 1.00 68.25 87 PRO A C 1
ATOM 639 O O . PRO A 1 87 ? 21.785 0.480 -19.291 1.00 68.25 87 PRO A O 1
ATOM 642 N N . ALA A 1 88 ? 21.889 2.733 -19.381 1.00 67.50 88 ALA A N 1
ATOM 643 C CA . ALA A 1 88 ? 21.055 2.897 -20.579 1.00 67.50 88 ALA A CA 1
ATOM 644 C C . ALA A 1 88 ? 21.560 2.100 -21.800 1.00 67.50 88 ALA A C 1
ATOM 646 O O . ALA A 1 88 ? 20.786 1.796 -22.701 1.00 67.50 88 ALA A O 1
ATOM 647 N N . ASP A 1 89 ? 22.847 1.741 -21.806 1.00 69.38 89 ASP A N 1
ATOM 648 C CA . ASP A 1 89 ? 23.499 0.995 -22.883 1.00 69.38 89 ASP A CA 1
ATOM 649 C C . ASP A 1 89 ? 23.383 -0.536 -22.725 1.00 69.38 89 ASP A C 1
ATOM 651 O O . ASP A 1 89 ? 23.890 -1.285 -23.564 1.00 69.38 89 ASP A O 1
ATOM 655 N N . GLN A 1 90 ? 22.766 -1.034 -21.644 1.00 73.31 90 GLN A N 1
ATOM 656 C CA . GLN A 1 90 ? 22.569 -2.472 -21.456 1.00 73.31 90 GLN A CA 1
ATOM 657 C C . GLN A 1 90 ? 21.367 -2.995 -22.258 1.00 73.31 90 GLN A C 1
ATOM 659 O O . GLN A 1 90 ? 20.34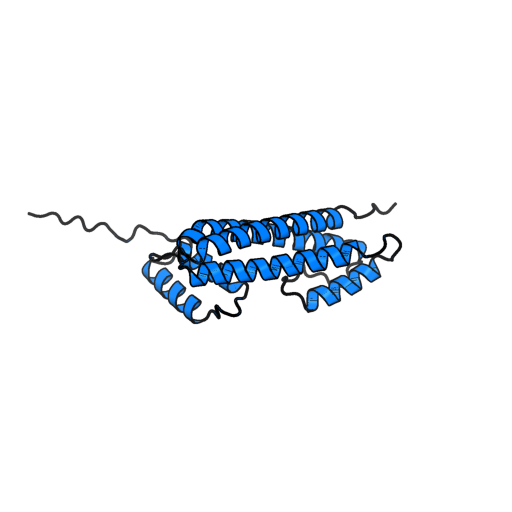5 -2.317 -22.362 1.00 73.31 90 GLN A O 1
ATOM 664 N N . PRO A 1 91 ? 21.442 -4.232 -22.786 1.00 80.50 91 PRO A N 1
ATOM 665 C CA . PRO A 1 91 ? 20.284 -4.887 -23.382 1.00 80.50 91 PRO A CA 1
ATOM 666 C C . PRO A 1 91 ? 19.131 -5.002 -22.376 1.00 80.50 91 PRO A C 1
ATOM 668 O O . PRO A 1 91 ? 19.357 -5.374 -21.222 1.00 80.50 91 PRO A O 1
ATOM 671 N N . ALA A 1 92 ? 17.889 -4.788 -22.827 1.00 80.00 92 ALA A N 1
ATOM 672 C CA . ALA A 1 92 ? 16.686 -4.901 -21.992 1.00 80.00 92 ALA A CA 1
ATOM 673 C C . ALA A 1 92 ? 16.572 -6.264 -21.281 1.00 80.00 92 ALA A C 1
ATOM 675 O O . ALA A 1 92 ? 16.048 -6.349 -20.171 1.00 80.00 92 ALA A O 1
ATOM 676 N N . SER A 1 93 ? 17.133 -7.323 -21.876 1.00 83.00 93 SER A N 1
ATOM 677 C CA . SER A 1 93 ? 17.202 -8.664 -21.291 1.00 83.00 93 SER A CA 1
ATOM 678 C C . SER A 1 93 ? 17.968 -8.729 -19.964 1.00 83.00 93 SER A C 1
ATOM 680 O O . SER A 1 93 ? 17.663 -9.586 -19.140 1.00 83.00 93 SER A O 1
ATOM 682 N N . VAL A 1 94 ? 18.951 -7.848 -19.734 1.00 84.38 94 VAL A N 1
ATOM 683 C CA . VAL A 1 94 ? 19.717 -7.819 -18.475 1.00 84.38 94 VAL A CA 1
ATOM 684 C C . VAL A 1 94 ? 18.870 -7.230 -17.349 1.00 84.38 94 VAL A C 1
ATOM 686 O O . VAL A 1 94 ? 18.756 -7.840 -16.286 1.00 84.38 94 VAL A O 1
ATOM 689 N N . THR A 1 95 ? 18.213 -6.093 -17.601 1.00 82.62 95 THR A N 1
ATOM 690 C CA . THR A 1 95 ? 17.259 -5.485 -16.660 1.00 82.62 95 THR A CA 1
ATOM 691 C C . THR A 1 95 ? 16.102 -6.433 -16.361 1.00 82.62 95 THR A C 1
ATOM 693 O O . THR A 1 95 ? 15.734 -6.591 -15.202 1.00 82.62 95 THR A O 1
ATOM 696 N N . ALA A 1 96 ? 15.576 -7.112 -17.384 1.00 85.25 96 ALA A N 1
ATOM 697 C CA . ALA A 1 96 ? 14.530 -8.121 -17.253 1.00 85.25 96 ALA A CA 1
ATOM 698 C C . ALA A 1 96 ? 14.949 -9.288 -16.344 1.00 85.25 96 ALA A C 1
ATOM 700 O O . ALA A 1 96 ? 14.229 -9.623 -15.408 1.00 85.25 96 ALA A O 1
ATOM 701 N N . GLN A 1 97 ? 16.130 -9.876 -16.567 1.00 85.50 97 GLN A N 1
ATOM 702 C CA . GLN A 1 97 ? 16.619 -10.987 -15.747 1.00 85.50 97 GLN A CA 1
ATOM 703 C C . GLN A 1 97 ? 16.854 -10.572 -14.288 1.00 85.50 97 GLN A C 1
ATOM 705 O O . GLN A 1 97 ? 16.524 -11.319 -13.369 1.00 85.50 97 GLN A O 1
ATOM 710 N N . TRP A 1 98 ? 17.417 -9.380 -14.070 1.00 88.31 98 TRP A N 1
ATOM 711 C CA . TRP A 1 98 ? 17.588 -8.841 -12.724 1.00 88.31 98 TRP A CA 1
ATOM 712 C C . TRP A 1 98 ? 16.238 -8.598 -12.039 1.00 88.31 98 TRP A C 1
ATOM 714 O O . TRP A 1 98 ? 16.063 -9.006 -10.894 1.00 88.31 98 TRP A O 1
ATOM 724 N N . LEU A 1 99 ? 15.287 -7.969 -12.738 1.00 87.12 99 LEU A N 1
ATOM 725 C CA . LEU A 1 99 ? 13.970 -7.642 -12.196 1.00 87.12 99 LEU A CA 1
ATOM 726 C C . LEU A 1 99 ? 13.187 -8.909 -11.839 1.00 87.12 99 LEU A C 1
ATOM 728 O O . LEU A 1 99 ? 12.610 -8.961 -10.760 1.00 87.12 99 LEU A O 1
ATOM 732 N N . SER A 1 100 ? 13.234 -9.931 -12.697 1.00 86.88 100 SER A N 1
ATOM 733 C CA . SER A 1 100 ? 12.632 -11.246 -12.450 1.00 86.88 100 SER A CA 1
ATOM 734 C C . SER A 1 100 ? 13.135 -11.850 -11.132 1.00 86.88 100 SER A C 1
ATOM 736 O O . SER A 1 100 ? 12.357 -12.032 -10.196 1.00 86.88 100 SER A O 1
ATOM 738 N N . GLY A 1 101 ? 14.455 -12.013 -10.976 1.00 87.94 101 GLY A N 1
ATOM 739 C CA . GLY A 1 101 ? 15.026 -12.558 -9.738 1.00 87.94 101 GLY A CA 1
ATOM 740 C C . GLY A 1 101 ? 14.805 -11.668 -8.507 1.00 87.94 101 GLY A C 1
ATOM 741 O O . GLY A 1 101 ? 14.693 -12.169 -7.390 1.00 87.94 101 GLY A O 1
ATOM 742 N N . ALA A 1 102 ? 14.726 -10.346 -8.683 1.00 88.44 102 ALA A N 1
ATOM 743 C CA . ALA A 1 102 ? 14.456 -9.422 -7.586 1.00 88.44 102 ALA A CA 1
ATOM 744 C C . ALA A 1 102 ? 12.990 -9.477 -7.117 1.00 88.44 102 ALA A C 1
ATOM 746 O O . ALA A 1 102 ? 12.735 -9.326 -5.923 1.00 88.44 102 ALA A O 1
ATOM 747 N N . LEU A 1 103 ? 12.041 -9.715 -8.029 1.00 88.06 103 LEU A N 1
ATOM 748 C CA . LEU A 1 103 ? 10.620 -9.882 -7.715 1.00 88.06 103 LEU A CA 1
ATOM 749 C C . LEU A 1 103 ? 10.325 -11.231 -7.055 1.00 88.06 103 LEU A C 1
ATOM 751 O O . LEU A 1 103 ? 9.535 -11.262 -6.118 1.00 88.06 103 LEU A O 1
ATOM 755 N N . GLU A 1 104 ? 11.002 -12.312 -7.458 1.00 87.06 104 GLU A N 1
ATOM 756 C CA . GLU A 1 104 ? 10.839 -13.650 -6.856 1.00 87.06 104 GLU A CA 1
ATOM 757 C C . GLU A 1 104 ? 11.058 -13.673 -5.335 1.00 87.06 104 GLU A C 1
ATOM 759 O O . GLU A 1 104 ? 10.456 -14.480 -4.627 1.00 87.06 104 GLU A O 1
ATOM 764 N N . VAL A 1 105 ? 11.921 -12.792 -4.824 1.00 87.38 105 VAL A N 1
ATOM 765 C CA . VAL A 1 105 ? 12.248 -12.681 -3.392 1.00 87.38 105 VAL A CA 1
ATOM 766 C C . VAL A 1 105 ? 11.660 -11.430 -2.735 1.00 87.38 105 VAL A C 1
ATOM 768 O O . VAL A 1 105 ? 11.936 -11.156 -1.565 1.00 87.38 105 VAL A O 1
ATOM 771 N N . SER A 1 106 ? 10.883 -10.643 -3.481 1.00 88.69 106 SER A N 1
ATOM 772 C CA . SER A 1 106 ? 10.257 -9.422 -2.984 1.00 88.69 106 SER A CA 1
ATOM 773 C C . SER A 1 106 ? 8.963 -9.730 -2.234 1.00 88.69 106 SER A C 1
ATOM 775 O O . SER A 1 106 ? 8.266 -10.701 -2.509 1.00 88.69 106 SER A O 1
ATOM 777 N N . VAL A 1 107 ? 8.603 -8.843 -1.307 1.00 87.62 107 VAL A N 1
ATOM 778 C CA . VAL A 1 107 ? 7.271 -8.835 -0.682 1.00 87.62 107 VAL A CA 1
ATOM 779 C C . VAL A 1 107 ? 6.189 -8.286 -1.621 1.00 87.62 107 VAL A C 1
ATOM 781 O O . VAL A 1 107 ? 5.001 -8.453 -1.343 1.00 87.62 107 VAL A O 1
ATOM 784 N N . ILE A 1 108 ? 6.589 -7.637 -2.720 1.00 85.94 108 ILE A N 1
ATOM 785 C CA . ILE A 1 108 ? 5.671 -7.079 -3.716 1.00 85.94 108 ILE A CA 1
ATOM 786 C C . ILE A 1 108 ? 5.044 -8.226 -4.506 1.00 85.94 108 ILE A C 1
ATOM 788 O O . ILE A 1 108 ? 5.781 -9.038 -5.068 1.00 85.94 108 ILE A O 1
ATOM 792 N N . PRO A 1 109 ? 3.705 -8.301 -4.580 1.00 80.12 109 PRO A N 1
ATOM 793 C CA . PRO A 1 109 ? 3.048 -9.321 -5.376 1.00 80.12 109 PRO A CA 1
ATOM 794 C C . PRO A 1 109 ? 3.392 -9.137 -6.863 1.00 80.12 109 PRO A C 1
ATOM 796 O O . PRO A 1 109 ? 3.462 -7.996 -7.329 1.00 80.12 109 PRO A O 1
ATOM 799 N N . PRO A 1 110 ? 3.570 -10.232 -7.622 1.00 72.06 110 PRO A N 1
ATOM 800 C CA . PRO A 1 110 ? 3.795 -10.142 -9.058 1.00 72.06 110 PRO A CA 1
ATOM 801 C C . PRO A 1 110 ? 2.605 -9.471 -9.748 1.00 72.06 110 PRO A C 1
ATOM 803 O O . PRO A 1 110 ? 1.465 -9.552 -9.271 1.00 72.06 110 PRO A O 1
ATOM 806 N N . GLY A 1 111 ? 2.862 -8.833 -10.890 1.00 69.56 111 GLY A N 1
ATOM 807 C CA . GLY A 1 111 ? 1.806 -8.237 -11.690 1.00 69.56 111 GLY A CA 1
ATOM 808 C C . GLY A 1 111 ? 0.676 -9.211 -12.034 1.00 69.56 111 GLY A C 1
ATOM 809 O O . GLY A 1 111 ? 0.864 -10.409 -12.237 1.00 69.56 111 GLY A O 1
ATOM 810 N N . SER A 1 112 ? -0.542 -8.675 -12.117 1.00 56.38 112 SER A N 1
ATOM 811 C CA . SER A 1 112 ? -1.768 -9.453 -12.353 1.00 56.38 112 SER A CA 1
ATOM 812 C C . SER A 1 112 ? -1.883 -10.011 -13.775 1.00 56.38 112 SER A C 1
ATOM 814 O O . SER A 1 112 ? -2.724 -10.874 -14.026 1.00 56.38 112 SER A O 1
ATOM 816 N N . THR A 1 113 ? -1.040 -9.552 -14.705 1.00 56.09 113 THR A N 1
ATOM 817 C CA . THR A 1 113 ? -0.932 -10.140 -16.043 1.00 56.09 113 THR A CA 1
ATOM 818 C C . THR A 1 113 ? 0.183 -11.183 -16.028 1.00 56.09 113 THR A C 1
ATOM 820 O O . THR A 1 113 ? 1.349 -10.793 -16.047 1.00 56.09 113 THR A O 1
ATOM 823 N N . PRO A 1 114 ? -0.128 -12.492 -16.017 1.00 60.44 114 PRO A N 1
ATOM 824 C CA . PRO A 1 114 ? 0.900 -13.512 -16.138 1.00 60.44 114 PRO A CA 1
ATOM 825 C C . PRO A 1 114 ? 1.534 -13.395 -17.525 1.00 60.44 114 PRO A C 1
ATOM 827 O O . PRO A 1 114 ? 0.916 -13.739 -18.533 1.00 60.44 114 PRO A O 1
ATOM 830 N N . TYR A 1 115 ? 2.762 -12.891 -17.595 1.00 66.38 115 TYR A N 1
ATOM 831 C CA . TYR A 1 115 ? 3.591 -13.055 -18.779 1.00 66.38 115 TYR A CA 1
ATOM 832 C C . TYR A 1 115 ? 4.398 -14.330 -18.632 1.00 66.38 115 TYR A C 1
ATOM 834 O O . TYR A 1 115 ? 4.854 -14.722 -17.560 1.00 66.38 115 TYR A O 1
ATOM 842 N N . VAL A 1 116 ? 4.555 -15.000 -19.759 1.00 67.25 116 VAL A N 1
ATOM 843 C CA . VAL A 1 116 ? 5.430 -16.147 -19.863 1.00 67.25 116 VAL A CA 1
ATOM 844 C C . VAL A 1 116 ? 6.764 -15.591 -20.339 1.00 67.25 116 VAL A C 1
ATOM 846 O O . VAL A 1 116 ? 6.872 -15.185 -21.491 1.00 67.25 116 VAL A O 1
ATOM 849 N N . GLU A 1 117 ? 7.761 -15.529 -19.455 1.00 63.31 117 GLU A N 1
ATOM 850 C CA . GLU A 1 117 ? 9.055 -14.869 -19.717 1.00 63.31 117 GLU A CA 1
ATOM 851 C C . GLU A 1 117 ? 9.748 -15.331 -21.010 1.00 63.31 117 GLU A C 1
ATOM 853 O O . GLU A 1 117 ? 10.452 -14.554 -21.647 1.00 63.31 117 GLU A O 1
ATOM 858 N N . TRP A 1 118 ? 9.529 -16.580 -21.442 1.00 67.00 118 TRP A N 1
ATOM 859 C CA . TRP A 1 118 ? 10.089 -17.113 -22.691 1.00 67.00 118 TRP A CA 1
ATOM 860 C C . TRP A 1 118 ? 9.263 -16.790 -23.951 1.00 67.00 118 TRP A C 1
ATOM 862 O O . TRP A 1 118 ? 9.732 -17.038 -25.061 1.00 67.00 118 TRP A O 1
ATOM 872 N N . LEU A 1 119 ? 8.047 -16.254 -23.797 1.00 77.25 119 LEU A N 1
ATOM 873 C CA . LEU A 1 119 ? 7.157 -15.831 -24.888 1.00 77.25 119 LEU A CA 1
ATOM 874 C C . LEU A 1 119 ? 7.055 -14.310 -25.021 1.00 77.25 119 LEU A C 1
ATOM 876 O O . LEU A 1 119 ? 6.793 -13.825 -26.122 1.00 77.25 119 LEU A O 1
ATOM 880 N N . THR A 1 120 ? 7.248 -13.566 -23.932 1.00 82.06 120 THR A N 1
ATOM 881 C CA . THR A 1 120 ? 7.124 -12.108 -23.926 1.00 82.06 120 THR A CA 1
ATOM 882 C C . THR A 1 120 ? 8.511 -11.463 -23.908 1.00 82.06 120 THR A C 1
ATOM 884 O O . THR A 1 120 ? 9.236 -11.628 -22.929 1.00 82.06 120 THR A O 1
ATOM 887 N N . PRO A 1 121 ? 8.900 -10.708 -24.952 1.00 85.94 121 PRO A N 1
ATOM 888 C CA . PRO A 1 121 ? 10.168 -9.983 -24.967 1.00 85.94 121 PRO A CA 1
ATOM 889 C C . PRO A 1 121 ? 10.304 -9.019 -23.782 1.00 85.94 121 PRO A C 1
ATOM 891 O O . PRO A 1 121 ? 9.311 -8.451 -23.315 1.00 85.94 121 PRO A O 1
ATOM 894 N N . ALA A 1 122 ? 11.540 -8.801 -23.327 1.00 85.75 122 ALA A N 1
ATOM 895 C CA . ALA A 1 122 ? 11.862 -7.895 -22.221 1.00 85.75 122 ALA A CA 1
ATOM 896 C C . ALA A 1 122 ? 11.292 -6.485 -22.437 1.00 85.75 122 ALA A C 1
ATOM 898 O O . ALA A 1 122 ? 10.769 -5.867 -21.515 1.00 85.75 122 ALA A O 1
ATOM 899 N N . GLU A 1 123 ? 11.321 -6.014 -23.680 1.00 85.88 123 GLU A N 1
ATOM 900 C CA . GLU A 1 123 ? 10.831 -4.707 -24.109 1.00 85.88 123 GLU A CA 1
ATOM 901 C C . GLU A 1 123 ? 9.313 -4.549 -23.937 1.00 85.88 123 GLU A C 1
ATOM 903 O O . GLU A 1 123 ? 8.814 -3.428 -23.933 1.00 85.88 123 GLU A O 1
ATOM 908 N N . GLN A 1 124 ? 8.574 -5.654 -23.810 1.00 84.56 124 GLN A N 1
ATOM 909 C CA . GLN A 1 124 ? 7.122 -5.649 -23.640 1.00 84.56 124 GLN A CA 1
ATOM 910 C C . GLN A 1 124 ? 6.709 -5.880 -22.187 1.00 84.56 124 GLN A C 1
ATOM 912 O O . GLN A 1 124 ? 5.819 -5.187 -21.697 1.00 84.56 124 GLN A O 1
ATOM 917 N N . TRP A 1 125 ? 7.334 -6.833 -21.486 1.00 85.25 125 TRP A N 1
ATOM 918 C CA . TRP A 1 125 ? 6.908 -7.152 -20.121 1.00 85.25 125 TRP A CA 1
ATOM 919 C C . TRP A 1 125 ? 7.497 -6.210 -19.070 1.00 85.25 125 TRP A C 1
ATOM 921 O O . TRP A 1 125 ? 6.787 -5.877 -18.129 1.00 85.25 125 TRP A O 1
ATOM 931 N N . VAL A 1 126 ? 8.737 -5.721 -19.224 1.00 86.88 126 VAL A N 1
ATOM 932 C CA . VAL A 1 126 ? 9.354 -4.829 -18.221 1.00 86.88 126 VAL A CA 1
ATOM 933 C C . VAL A 1 126 ? 8.543 -3.539 -18.036 1.00 86.88 126 VAL A C 1
ATOM 935 O O . VAL A 1 126 ? 8.269 -3.186 -16.888 1.00 86.88 126 VAL A O 1
ATOM 938 N N . PRO A 1 127 ? 8.080 -2.847 -19.100 1.00 87.12 127 PRO A N 1
ATOM 939 C CA . PRO A 1 127 ? 7.199 -1.690 -18.932 1.00 87.12 127 PRO A CA 1
ATOM 940 C C . PRO A 1 127 ? 5.847 -2.044 -18.300 1.00 87.12 127 PRO A C 1
ATOM 942 O O . PRO A 1 127 ? 5.310 -1.252 -17.526 1.00 87.12 127 PRO A O 1
ATOM 945 N N . ALA A 1 128 ? 5.297 -3.225 -18.603 1.00 87.00 128 ALA A N 1
ATOM 946 C CA . ALA A 1 128 ? 4.037 -3.689 -18.025 1.00 87.00 128 ALA A CA 1
ATOM 947 C C . ALA A 1 128 ? 4.173 -3.995 -16.524 1.00 87.00 128 ALA A C 1
ATOM 949 O O . ALA A 1 128 ? 3.321 -3.592 -15.734 1.00 87.00 128 ALA A O 1
ATOM 950 N N . GLU A 1 129 ? 5.266 -4.639 -16.115 1.00 88.56 129 GLU A N 1
ATOM 951 C CA . GLU A 1 129 ? 5.584 -4.885 -14.708 1.00 88.56 129 GLU A CA 1
ATOM 952 C C . GLU A 1 129 ? 5.840 -3.566 -13.973 1.00 88.56 129 GLU A C 1
ATOM 954 O O . GLU A 1 129 ? 5.293 -3.336 -12.899 1.00 88.56 129 GLU A O 1
ATOM 959 N N . ALA A 1 130 ? 6.583 -2.640 -14.586 1.00 90.25 130 ALA A N 1
ATOM 960 C CA . ALA A 1 130 ? 6.789 -1.304 -14.038 1.00 90.25 130 ALA A CA 1
ATOM 961 C C . ALA A 1 130 ? 5.462 -0.564 -13.802 1.00 90.25 130 ALA A C 1
ATOM 963 O O . ALA A 1 130 ? 5.262 0.033 -12.743 1.00 90.25 130 ALA A O 1
ATOM 964 N N . ALA A 1 131 ? 4.532 -0.631 -14.760 1.00 90.75 131 ALA A N 1
ATOM 965 C CA . ALA A 1 131 ? 3.193 -0.072 -14.602 1.00 90.75 131 ALA A CA 1
ATOM 966 C C . ALA A 1 131 ? 2.419 -0.761 -13.466 1.00 90.75 131 ALA A C 1
ATOM 968 O O . ALA A 1 131 ? 1.836 -0.079 -12.627 1.00 90.75 131 ALA A O 1
ATOM 969 N N . SER A 1 132 ? 2.490 -2.091 -13.374 1.00 91.44 132 SER A N 1
ATOM 970 C CA . SER A 1 132 ? 1.853 -2.863 -12.302 1.00 91.44 132 SER A CA 1
ATOM 971 C C . SER A 1 132 ? 2.378 -2.483 -10.913 1.00 91.44 132 SER A C 1
ATOM 973 O O . SER A 1 132 ? 1.596 -2.290 -9.983 1.00 91.44 132 SER A O 1
ATOM 975 N N . ILE A 1 133 ? 3.693 -2.306 -10.755 1.00 92.62 133 ILE A N 1
ATOM 976 C CA . ILE A 1 133 ? 4.283 -1.878 -9.479 1.00 92.62 133 ILE A CA 1
ATOM 977 C C . ILE A 1 133 ? 3.887 -0.428 -9.159 1.00 92.62 133 ILE A C 1
ATOM 979 O O . ILE A 1 133 ? 3.615 -0.104 -8.000 1.00 92.62 133 ILE A O 1
ATOM 983 N N . ALA A 1 134 ? 3.798 0.453 -10.162 1.00 94.00 134 ALA A N 1
ATOM 984 C CA . ALA A 1 134 ? 3.286 1.808 -9.965 1.00 94.00 134 ALA A CA 1
ATOM 985 C C . ALA A 1 134 ? 1.821 1.810 -9.491 1.00 94.00 134 ALA A C 1
ATOM 987 O O . ALA A 1 134 ? 1.475 2.566 -8.577 1.00 94.00 134 ALA A O 1
ATOM 988 N N . ASP A 1 135 ? 0.978 0.956 -10.070 1.00 94.00 135 ASP A N 1
ATOM 989 C CA . ASP A 1 135 ? -0.418 0.791 -9.663 1.00 94.00 135 ASP A CA 1
ATOM 990 C C . ASP A 1 135 ? -0.520 0.192 -8.256 1.00 94.00 135 ASP A C 1
ATOM 992 O O . ASP A 1 135 ? -1.306 0.676 -7.441 1.00 94.00 135 ASP A O 1
ATOM 996 N N . HIS A 1 136 ? 0.342 -0.769 -7.914 1.00 94.06 136 HIS A N 1
ATOM 997 C CA . HIS A 1 136 ? 0.448 -1.303 -6.558 1.00 94.06 136 HIS A CA 1
ATOM 998 C C . HIS A 1 136 ? 0.833 -0.218 -5.539 1.00 94.06 136 HIS A C 1
ATOM 1000 O O . HIS A 1 136 ? 0.214 -0.115 -4.481 1.00 94.06 136 HIS A O 1
ATOM 1006 N N . CYS A 1 137 ? 1.790 0.657 -5.867 1.00 96.00 137 CYS A N 1
ATOM 1007 C CA . CYS A 1 137 ? 2.112 1.812 -5.025 1.00 96.00 137 CYS A CA 1
ATOM 1008 C C . CYS A 1 137 ? 0.910 2.763 -4.877 1.00 96.00 137 CYS A C 1
ATOM 1010 O O . CYS A 1 137 ? 0.707 3.335 -3.808 1.00 96.00 137 CYS A O 1
ATOM 1012 N N . GLY A 1 138 ? 0.110 2.933 -5.936 1.00 96.25 138 GLY A N 1
ATOM 1013 C CA . GLY A 1 138 ? -1.152 3.676 -5.899 1.00 96.25 138 GLY A CA 1
ATOM 1014 C C . GLY A 1 138 ? -2.160 3.067 -4.925 1.00 96.25 138 GLY A C 1
ATOM 1015 O O . GLY A 1 138 ? -2.640 3.765 -4.038 1.00 96.25 138 GLY A O 1
ATOM 1016 N N . PHE A 1 139 ? -2.395 1.759 -5.027 1.00 94.69 139 PHE A N 1
ATOM 1017 C CA . PHE A 1 139 ? -3.230 1.010 -4.090 1.00 94.69 139 PHE A CA 1
ATOM 1018 C C . PHE A 1 139 ? -2.761 1.189 -2.636 1.00 94.69 139 PHE A C 1
ATOM 1020 O O . PHE A 1 139 ? -3.554 1.533 -1.764 1.00 94.69 139 PHE A O 1
ATOM 1027 N N . LEU A 1 140 ? -1.460 1.049 -2.369 1.00 96.62 140 LEU A N 1
ATOM 1028 C CA . LEU A 1 140 ? -0.909 1.227 -1.023 1.00 96.62 140 LEU A CA 1
ATOM 1029 C C . LEU A 1 140 ? -1.044 2.663 -0.493 1.00 96.62 140 LEU A C 1
ATOM 1031 O O . LEU A 1 140 ? -1.161 2.848 0.715 1.00 96.62 140 LEU A O 1
ATOM 1035 N N . LEU A 1 141 ? -1.044 3.685 -1.358 1.00 98.06 141 LEU A N 1
ATOM 1036 C CA . LEU A 1 141 ? -1.318 5.072 -0.955 1.00 98.06 141 LEU A CA 1
ATOM 1037 C C . LEU A 1 141 ? -2.777 5.265 -0.519 1.00 98.06 141 LEU A C 1
ATOM 1039 O O . LEU A 1 141 ? -3.040 6.025 0.420 1.00 98.06 141 LEU A O 1
ATOM 1043 N N . ASP A 1 142 ? -3.713 4.586 -1.178 1.00 96.56 142 ASP A N 1
ATOM 1044 C CA . ASP A 1 142 ? -5.128 4.612 -0.806 1.00 96.56 142 ASP A CA 1
ATOM 1045 C C . ASP A 1 142 ? -5.346 3.880 0.526 1.00 96.56 142 ASP A C 1
ATOM 1047 O O . ASP A 1 142 ? -5.989 4.413 1.435 1.00 96.56 142 ASP A O 1
ATOM 1051 N N . GLU A 1 143 ? -4.715 2.719 0.704 1.00 96.56 143 GLU A N 1
ATOM 1052 C CA . GLU A 1 143 ? -4.753 1.974 1.968 1.00 96.56 143 GLU A CA 1
ATOM 1053 C C . GLU A 1 143 ? -4.057 2.734 3.108 1.00 96.56 143 GLU A C 1
ATOM 1055 O O . GLU A 1 143 ? -4.582 2.799 4.219 1.00 96.56 143 GLU A O 1
ATOM 1060 N N . LEU A 1 144 ? -2.938 3.417 2.845 1.00 98.25 144 LEU A N 1
ATOM 1061 C CA . LEU A 1 144 ? -2.291 4.290 3.830 1.00 98.25 144 LEU A CA 1
ATOM 1062 C C . LEU A 1 144 ? -3.208 5.441 4.255 1.00 98.25 144 LEU A C 1
ATOM 1064 O O . LEU A 1 144 ? -3.254 5.793 5.430 1.00 98.25 144 LEU A O 1
ATOM 1068 N N . THR A 1 145 ? -3.971 6.007 3.320 1.00 97.94 145 THR A N 1
ATOM 1069 C CA . THR A 1 145 ? -4.954 7.055 3.631 1.00 97.94 145 THR A CA 1
ATOM 1070 C C . THR A 1 145 ? -6.032 6.534 4.582 1.00 97.94 145 THR A C 1
ATOM 1072 O O . THR A 1 145 ? -6.433 7.241 5.505 1.00 97.94 145 THR A O 1
ATOM 1075 N N . ARG A 1 146 ? -6.465 5.280 4.415 1.00 95.31 146 ARG A N 1
ATOM 1076 C CA . ARG A 1 146 ? -7.381 4.620 5.353 1.00 95.31 146 ARG A CA 1
ATOM 1077 C C . ARG A 1 146 ? -6.732 4.381 6.717 1.00 95.31 146 ARG A C 1
ATOM 1079 O O . ARG A 1 146 ? -7.348 4.664 7.737 1.00 95.31 146 ARG A O 1
ATOM 1086 N N . VAL A 1 147 ? -5.483 3.920 6.756 1.00 97.56 147 VAL A N 1
ATOM 1087 C CA . VAL A 1 147 ? -4.720 3.746 8.007 1.00 97.56 147 VAL A CA 1
ATOM 1088 C C . VAL A 1 147 ? -4.594 5.074 8.766 1.00 97.56 147 VAL A C 1
ATOM 1090 O O . VAL A 1 147 ? -4.834 5.123 9.972 1.00 97.56 147 VAL A O 1
ATOM 1093 N N . GLU A 1 148 ? -4.284 6.170 8.069 1.00 97.94 148 GLU A N 1
ATOM 1094 C CA . GLU A 1 148 ? -4.160 7.512 8.653 1.00 97.94 148 GLU A CA 1
ATOM 1095 C C . GLU A 1 148 ? -5.457 8.001 9.313 1.00 97.94 148 GLU A C 1
ATOM 1097 O O . GLU A 1 148 ? -5.398 8.618 10.380 1.00 97.94 148 GLU A O 1
ATOM 1102 N N . GLN A 1 149 ? -6.622 7.681 8.735 1.00 97.25 149 GLN A N 1
ATOM 1103 C CA . GLN A 1 149 ? -7.939 8.013 9.305 1.00 97.25 149 GLN A CA 1
ATOM 1104 C C . GLN A 1 149 ? -8.198 7.347 10.662 1.00 97.25 149 GLN A C 1
ATOM 1106 O O . GLN A 1 149 ? -9.081 7.795 11.392 1.00 97.25 149 GLN A O 1
ATOM 1111 N N . HIS A 1 150 ? -7.429 6.311 11.007 1.00 97.12 150 HIS A N 1
ATOM 1112 C CA . HIS A 1 150 ? -7.581 5.535 12.235 1.00 97.12 150 HIS A CA 1
ATOM 1113 C C . HIS A 1 150 ? -6.381 5.648 13.188 1.00 97.12 150 HIS A C 1
ATOM 1115 O O . HIS A 1 150 ? -6.328 4.955 14.206 1.00 97.12 150 HIS A O 1
ATOM 1121 N N . LEU A 1 151 ? -5.420 6.545 12.925 1.00 96.94 151 LEU A N 1
ATOM 1122 C CA . LEU A 1 151 ? -4.288 6.789 13.833 1.00 96.94 151 LEU A CA 1
ATOM 1123 C C . LEU A 1 151 ? -4.718 7.351 15.197 1.00 96.94 151 LEU A C 1
ATOM 1125 O O . LEU A 1 151 ? -3.980 7.243 16.177 1.00 96.94 151 LEU A O 1
ATOM 1129 N N . ASP A 1 152 ? -5.918 7.921 15.302 1.00 96.31 152 ASP A N 1
ATOM 1130 C CA . ASP A 1 152 ? -6.518 8.328 16.574 1.00 96.31 152 ASP A CA 1
ATOM 1131 C C . ASP A 1 152 ? -6.768 7.139 17.522 1.00 96.31 152 ASP A C 1
ATOM 1133 O O . ASP A 1 152 ? -6.816 7.330 18.739 1.00 96.31 152 ASP A O 1
ATOM 1137 N N . ARG A 1 153 ? -6.859 5.913 16.990 1.00 95.50 153 ARG A N 1
ATOM 1138 C CA . ARG A 1 153 ? -7.001 4.667 17.761 1.00 95.50 153 ARG A CA 1
ATOM 1139 C C . ARG A 1 153 ? -5.688 4.173 18.366 1.00 95.50 153 ARG A C 1
ATOM 1141 O O . ARG A 1 153 ? -5.710 3.317 19.249 1.00 95.50 153 ARG A O 1
ATOM 1148 N N . VAL A 1 154 ? -4.551 4.713 17.928 1.00 96.56 154 VAL A N 1
ATOM 1149 C CA . VAL A 1 154 ? -3.230 4.417 18.498 1.00 96.56 154 VAL A CA 1
ATOM 1150 C C . VAL A 1 154 ? -3.073 5.151 19.841 1.00 96.56 154 VAL A C 1
ATOM 1152 O O . VAL A 1 154 ? -3.499 6.316 19.946 1.00 96.56 154 VAL A O 1
ATOM 1155 N N . PRO A 1 155 ? -2.458 4.512 20.865 1.00 94.62 155 PRO A N 1
ATOM 1156 C CA . PRO A 1 155 ? -2.144 5.161 22.134 1.00 94.62 155 PRO A CA 1
ATOM 1157 C C . PRO A 1 155 ? -1.454 6.523 21.939 1.00 94.62 155 PRO A C 1
ATOM 1159 O O . PRO A 1 155 ? -0.616 6.655 21.042 1.00 94.62 155 PRO A O 1
ATOM 1162 N N . PRO A 1 156 ? -1.779 7.549 22.751 1.00 93.19 156 PRO A N 1
ATOM 1163 C CA . PRO A 1 156 ? -1.258 8.905 22.560 1.00 93.19 156 PRO A CA 1
ATOM 1164 C C . PRO A 1 156 ? 0.272 8.997 22.506 1.00 93.19 156 PRO A C 1
ATOM 1166 O O . PRO A 1 156 ? 0.796 9.771 21.703 1.00 93.19 156 PRO A O 1
ATOM 1169 N N . ASP A 1 157 ? 0.963 8.183 23.308 1.00 94.50 157 ASP A N 1
ATOM 1170 C CA . ASP A 1 157 ? 2.428 8.169 23.409 1.00 94.50 157 ASP A CA 1
ATOM 1171 C C . ASP A 1 157 ? 3.099 7.743 22.091 1.00 94.50 157 ASP A C 1
ATOM 1173 O O . ASP A 1 157 ? 4.138 8.286 21.714 1.00 94.50 157 ASP A O 1
ATOM 1177 N N . ASP A 1 158 ? 2.452 6.853 21.333 1.00 95.12 158 ASP A N 1
ATOM 1178 C CA . ASP A 1 158 ? 2.961 6.335 20.060 1.00 95.12 158 ASP A CA 1
ATOM 1179 C C . ASP A 1 158 ? 2.398 7.078 18.845 1.00 95.12 158 ASP A C 1
ATOM 1181 O O . ASP A 1 158 ? 3.021 7.104 17.780 1.00 95.12 158 ASP A O 1
ATOM 1185 N N . ARG A 1 159 ? 1.230 7.721 18.979 1.00 96.94 159 ARG A N 1
ATOM 1186 C CA . ARG A 1 159 ? 0.508 8.348 17.860 1.00 96.94 159 ARG A CA 1
ATOM 1187 C C . ARG A 1 159 ? 1.379 9.316 17.070 1.00 96.94 159 ARG A C 1
ATOM 1189 O O . ARG A 1 159 ? 1.420 9.246 15.847 1.00 96.94 159 ARG A O 1
ATOM 1196 N N . ALA A 1 160 ? 2.114 10.192 17.756 1.00 96.62 160 ALA A N 1
ATOM 1197 C CA . ALA A 1 160 ? 2.977 11.168 17.093 1.00 96.62 160 ALA A CA 1
ATOM 1198 C C . ALA A 1 160 ? 4.109 10.504 16.289 1.00 96.62 160 ALA A C 1
ATOM 1200 O O . ALA A 1 160 ? 4.503 11.017 15.240 1.00 96.62 160 ALA A O 1
ATOM 1201 N N . ALA A 1 161 ? 4.637 9.371 16.763 1.00 97.25 161 ALA A N 1
ATOM 1202 C CA . ALA A 1 161 ? 5.621 8.593 16.021 1.00 97.25 161 ALA A CA 1
ATOM 1203 C C . ALA A 1 161 ? 4.987 7.938 14.786 1.00 97.25 161 ALA A C 1
ATOM 1205 O O . ALA A 1 161 ? 5.531 8.080 13.693 1.00 97.25 161 ALA A O 1
ATOM 1206 N N . ARG A 1 162 ? 3.803 7.331 14.934 1.00 97.88 162 ARG A N 1
ATOM 1207 C CA . ARG A 1 162 ? 3.081 6.677 13.829 1.00 97.88 162 ARG A CA 1
ATOM 1208 C C . ARG A 1 162 ? 2.603 7.651 12.756 1.00 97.88 162 ARG A C 1
ATOM 1210 O O . ARG A 1 162 ? 2.683 7.338 11.578 1.00 97.88 162 ARG A O 1
ATOM 1217 N N . THR A 1 163 ? 2.206 8.868 13.119 1.00 98.19 163 THR A N 1
ATOM 1218 C CA . THR A 1 163 ? 1.901 9.917 12.132 1.00 98.19 163 THR A CA 1
ATOM 1219 C C . THR A 1 163 ? 3.136 10.317 11.321 1.00 98.19 163 THR A C 1
ATOM 1221 O O . THR A 1 163 ? 3.040 10.497 10.112 1.00 98.19 163 THR A O 1
ATOM 1224 N N . ARG A 1 164 ? 4.314 10.438 11.952 1.00 98.19 164 ARG A N 1
ATOM 1225 C CA . ARG A 1 164 ? 5.562 10.721 11.217 1.00 98.19 164 ARG A CA 1
ATOM 1226 C C . ARG A 1 164 ? 5.955 9.567 10.299 1.00 98.19 164 ARG A C 1
ATOM 1228 O O . ARG A 1 164 ? 6.393 9.815 9.181 1.00 98.19 164 ARG A O 1
ATOM 1235 N N . GLU A 1 165 ? 5.793 8.337 10.772 1.00 98.25 165 GLU A N 1
ATOM 1236 C CA . GLU A 1 165 ? 6.018 7.126 9.986 1.00 98.25 165 GLU A CA 1
ATOM 1237 C C . GLU A 1 165 ? 5.089 7.076 8.768 1.00 98.25 165 GLU A C 1
ATOM 1239 O O . GLU A 1 165 ? 5.583 6.937 7.655 1.00 98.25 165 GLU A O 1
ATOM 1244 N N . ALA A 1 166 ? 3.784 7.313 8.937 1.00 98.38 166 ALA A N 1
ATOM 1245 C CA . ALA A 1 166 ? 2.828 7.391 7.831 1.00 98.38 166 ALA A CA 1
ATOM 1246 C C . ALA A 1 166 ? 3.229 8.444 6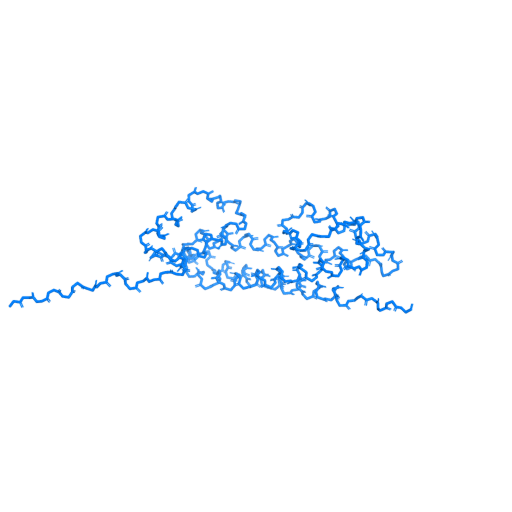.786 1.00 98.38 166 ALA A C 1
ATOM 1248 O O . ALA A 1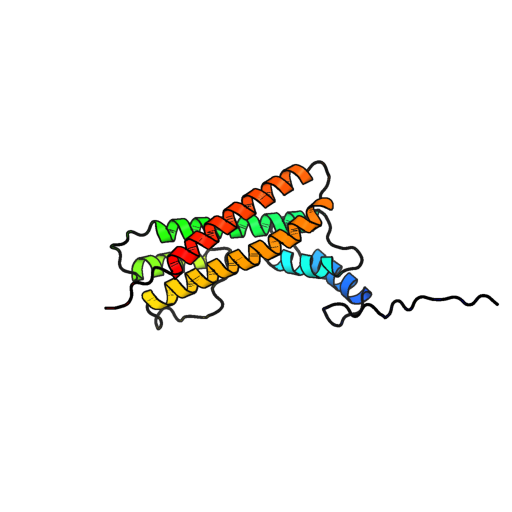 166 ? 3.297 8.134 5.598 1.00 98.38 166 ALA A O 1
ATOM 1249 N N . SER A 1 167 ? 3.610 9.653 7.212 1.00 98.44 167 SER A N 1
ATOM 1250 C CA . SER A 1 167 ? 4.107 10.687 6.294 1.00 98.44 167 SER A CA 1
ATOM 1251 C C . SER A 1 167 ? 5.370 10.260 5.537 1.00 98.44 167 SER A C 1
ATOM 1253 O O . SER A 1 167 ? 5.499 10.545 4.346 1.00 98.44 167 SER A O 1
ATOM 1255 N N . ALA A 1 168 ? 6.303 9.572 6.202 1.00 98.25 168 ALA A N 1
ATOM 1256 C CA . ALA A 1 168 ? 7.510 9.059 5.557 1.00 98.25 168 ALA A CA 1
ATOM 1257 C C . ALA A 1 168 ? 7.175 7.963 4.533 1.00 98.25 168 ALA A C 1
ATOM 1259 O O . ALA A 1 168 ? 7.634 8.033 3.395 1.00 98.25 168 ALA A O 1
ATOM 1260 N N . VAL A 1 169 ? 6.312 7.011 4.901 1.00 98.38 169 VAL A N 1
ATOM 1261 C CA . VAL A 1 169 ? 5.829 5.942 4.014 1.00 98.38 169 VAL A CA 1
ATOM 1262 C C . VAL A 1 169 ? 5.105 6.527 2.800 1.00 98.38 169 VAL A C 1
ATOM 1264 O O . VAL A 1 169 ? 5.357 6.101 1.675 1.00 98.38 169 VAL A O 1
ATOM 1267 N N . ARG A 1 170 ? 4.273 7.557 2.989 1.00 98.50 170 ARG A N 1
ATOM 1268 C CA . ARG A 1 170 ? 3.595 8.281 1.905 1.00 98.50 170 ARG A CA 1
ATOM 1269 C C . ARG A 1 170 ? 4.581 8.884 0.910 1.00 98.50 170 ARG A C 1
ATOM 1271 O O . ARG A 1 170 ? 4.382 8.750 -0.299 1.00 98.50 170 ARG A O 1
ATOM 1278 N N . GLN A 1 171 ? 5.634 9.533 1.406 1.00 98.00 171 GLN A N 1
ATOM 1279 C CA . GLN A 1 171 ? 6.687 10.073 0.548 1.00 98.00 171 GLN A CA 1
ATOM 1280 C C . GLN A 1 171 ? 7.392 8.945 -0.211 1.00 98.00 171 GLN A C 1
ATOM 1282 O O . GLN A 1 171 ? 7.506 9.018 -1.429 1.00 98.00 171 GLN A O 1
ATOM 1287 N N . THR A 1 172 ? 7.780 7.867 0.477 1.00 97.44 172 THR A N 1
ATOM 1288 C CA . THR A 1 172 ? 8.439 6.708 -0.144 1.00 97.44 172 THR A CA 1
ATOM 1289 C C . THR A 1 172 ? 7.585 6.061 -1.235 1.00 97.44 172 THR A C 1
ATOM 1291 O O . THR A 1 172 ? 8.099 5.782 -2.315 1.00 97.44 172 THR A O 1
ATOM 1294 N N . LEU A 1 173 ? 6.285 5.862 -0.998 1.00 97.31 173 LEU A N 1
ATOM 1295 C CA . LEU A 1 173 ? 5.358 5.326 -1.999 1.00 97.31 173 LEU A CA 1
ATOM 1296 C C . LEU A 1 173 ? 5.193 6.263 -3.194 1.00 97.31 173 LEU A C 1
ATOM 1298 O O . LEU A 1 173 ? 5.108 5.798 -4.328 1.00 97.31 173 LEU A O 1
ATOM 1302 N N . THR A 1 174 ? 5.151 7.575 -2.953 1.00 97.06 174 THR A N 1
ATOM 1303 C CA . THR A 1 174 ? 5.051 8.574 -4.024 1.00 97.06 174 THR A CA 1
ATOM 1304 C C . THR A 1 174 ? 6.303 8.547 -4.897 1.00 97.06 174 THR A C 1
ATOM 1306 O O . THR A 1 174 ? 6.187 8.404 -6.112 1.00 97.06 174 THR A O 1
ATOM 1309 N N . ASP A 1 175 ? 7.487 8.574 -4.280 1.00 94.75 175 ASP A N 1
ATOM 1310 C CA . ASP A 1 175 ? 8.771 8.511 -4.982 1.00 94.75 175 ASP A CA 1
ATOM 1311 C C . ASP A 1 175 ? 8.912 7.205 -5.778 1.00 94.75 175 ASP A C 1
ATOM 1313 O O . ASP A 1 175 ? 9.322 7.221 -6.939 1.00 94.75 175 ASP A O 1
ATOM 1317 N N . ALA A 1 176 ? 8.543 6.069 -5.173 1.00 95.00 176 ALA A N 1
ATOM 1318 C CA . ALA A 1 176 ? 8.568 4.771 -5.838 1.00 95.00 176 ALA A CA 1
ATOM 1319 C C . ALA A 1 176 ? 7.613 4.749 -7.038 1.00 95.00 176 ALA A C 1
ATOM 1321 O O . ALA A 1 176 ? 8.025 4.401 -8.144 1.00 95.00 176 ALA A O 1
ATOM 1322 N N . ARG A 1 177 ? 6.357 5.173 -6.853 1.00 96.00 177 ARG A N 1
ATOM 1323 C CA . ARG A 1 177 ? 5.359 5.235 -7.928 1.00 96.00 177 ARG A CA 1
ATOM 1324 C C . ARG A 1 177 ? 5.842 6.084 -9.099 1.00 96.00 177 ARG A C 1
ATOM 1326 O O . ARG A 1 177 ? 5.692 5.677 -10.248 1.00 96.00 177 ARG A O 1
ATOM 1333 N N . ASP A 1 178 ? 6.407 7.253 -8.824 1.00 94.56 178 ASP A N 1
ATOM 1334 C CA . ASP A 1 178 ? 6.846 8.179 -9.864 1.00 94.56 178 ASP A CA 1
ATOM 1335 C C . ASP A 1 178 ? 8.084 7.644 -10.607 1.00 94.56 178 ASP A C 1
ATOM 1337 O O . ASP A 1 178 ? 8.161 7.745 -11.837 1.00 94.56 178 ASP A O 1
ATOM 1341 N N . ALA A 1 179 ? 9.002 6.975 -9.903 1.00 92.62 179 ALA A N 1
ATOM 1342 C CA . ALA A 1 179 ? 10.117 6.256 -10.516 1.00 92.62 179 ALA A CA 1
ATOM 1343 C C . ALA A 1 179 ? 9.633 5.124 -11.444 1.00 92.62 179 ALA A C 1
ATOM 1345 O O . ALA A 1 179 ? 10.088 5.017 -12.584 1.00 92.62 179 ALA A O 1
ATOM 1346 N N . TRP A 1 180 ? 8.655 4.329 -11.007 1.00 93.00 180 TRP A N 1
ATOM 1347 C CA . TRP A 1 180 ? 8.082 3.246 -11.812 1.00 93.00 180 TRP A CA 1
ATOM 1348 C C . TRP A 1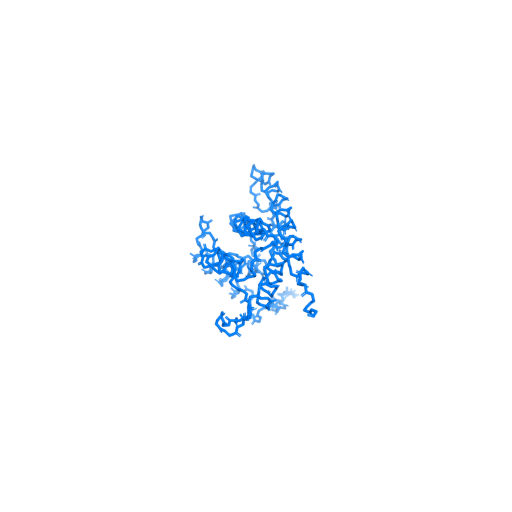 180 ? 7.279 3.746 -13.015 1.00 93.00 180 TRP A C 1
ATOM 1350 O O . TRP A 1 180 ? 7.402 3.194 -14.105 1.00 93.00 180 TRP A O 1
ATOM 1360 N N . ARG A 1 181 ? 6.530 4.846 -12.875 1.00 93.38 181 ARG A N 1
ATOM 1361 C CA . ARG A 1 181 ? 5.866 5.517 -14.009 1.00 93.38 181 ARG A CA 1
ATOM 1362 C C . ARG A 1 181 ? 6.863 6.054 -15.026 1.00 93.38 181 ARG A C 1
ATOM 1364 O O . ARG A 1 181 ? 6.617 5.997 -16.232 1.00 93.38 181 ARG A O 1
ATOM 1371 N N . THR A 1 182 ? 7.995 6.562 -14.546 1.00 90.38 182 THR A N 1
ATOM 1372 C CA . THR A 1 182 ? 9.098 6.977 -15.413 1.00 90.38 182 THR A CA 1
ATOM 1373 C C . THR A 1 182 ? 9.600 5.769 -16.199 1.00 90.38 182 THR A C 1
ATOM 1375 O O . THR A 1 182 ? 9.621 5.820 -17.423 1.00 90.38 182 THR A O 1
ATOM 1378 N N . LEU A 1 183 ? 9.883 4.644 -15.539 1.00 85.75 183 LEU A N 1
ATOM 1379 C CA . LEU A 1 183 ? 10.335 3.428 -16.219 1.00 85.75 183 LEU A CA 1
ATOM 1380 C C . LEU A 1 183 ? 9.307 2.892 -17.233 1.00 85.75 183 LEU A C 1
ATOM 1382 O O . LEU A 1 183 ? 9.672 2.583 -18.363 1.00 85.75 183 LEU A O 1
ATOM 1386 N N . ALA A 1 184 ? 8.021 2.858 -16.872 1.00 86.44 184 ALA A N 1
ATOM 1387 C CA . ALA A 1 184 ? 6.946 2.391 -17.751 1.00 86.44 184 ALA A CA 1
ATOM 1388 C C . ALA A 1 184 ? 6.784 3.255 -19.019 1.00 86.44 184 ALA A C 1
ATOM 1390 O O . ALA A 1 184 ? 6.420 2.751 -20.081 1.00 86.44 184 ALA A O 1
ATOM 1391 N N . SER A 1 185 ? 7.069 4.558 -18.929 1.00 83.06 185 SER A N 1
ATOM 1392 C CA . SER A 1 185 ? 6.956 5.499 -20.055 1.00 83.06 185 SER A CA 1
ATOM 1393 C C . SER A 1 185 ? 8.204 5.576 -20.943 1.00 83.06 185 SER A C 1
ATOM 1395 O O . SER A 1 185 ? 8.096 6.016 -22.086 1.00 83.06 185 SER A O 1
ATOM 1397 N N . HIS A 1 186 ? 9.369 5.111 -20.478 1.00 67.75 186 HIS A N 1
ATOM 1398 C CA . HIS A 1 186 ? 10.636 5.122 -21.229 1.00 67.75 186 HIS A CA 1
ATOM 1399 C C . HIS A 1 186 ? 10.805 3.912 -22.161 1.00 67.75 186 HIS A C 1
ATOM 1401 O O . HIS A 1 186 ? 11.913 3.414 -22.347 1.00 67.75 186 HIS A O 1
ATOM 1407 N N . THR A 1 187 ? 9.727 3.445 -22.793 1.00 55.31 187 THR A N 1
ATOM 1408 C CA . THR A 1 187 ? 9.856 2.434 -23.852 1.00 55.31 187 THR A CA 1
ATOM 1409 C C . THR A 1 187 ? 10.278 3.151 -25.141 1.00 55.31 187 THR A C 1
ATOM 1411 O O . THR A 1 187 ? 9.489 3.945 -25.660 1.00 55.31 187 THR A O 1
ATOM 1414 N N . PRO A 1 188 ? 11.502 2.950 -25.67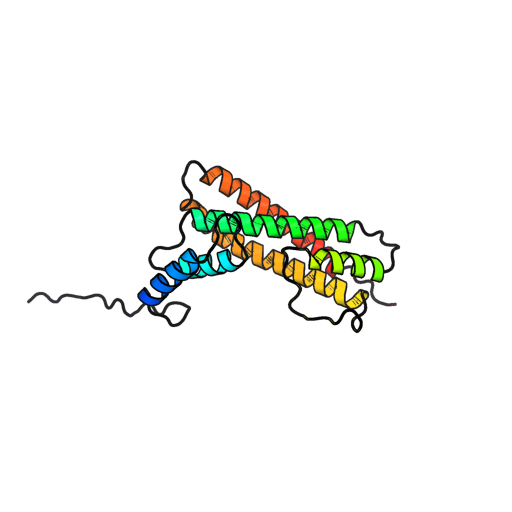1 1.00 49.62 188 PRO A N 1
ATOM 1415 C CA . PRO A 1 188 ? 11.873 3.537 -26.950 1.00 49.62 188 PRO A CA 1
ATOM 1416 C C . PRO A 1 188 ? 10.944 2.974 -28.027 1.00 49.62 188 PRO A C 1
ATOM 1418 O O . PRO A 1 188 ? 10.841 1.758 -28.192 1.00 49.62 188 PRO A O 1
ATOM 1421 N N . SER A 1 189 ? 10.252 3.855 -28.757 1.00 38.44 189 SER A N 1
ATOM 1422 C CA . SER A 1 189 ? 9.533 3.459 -29.969 1.00 38.44 189 SER A CA 1
ATOM 1423 C C . SER A 1 189 ? 10.506 2.728 -30.883 1.00 38.44 189 SER A C 1
ATOM 1425 O O . SER A 1 189 ? 11.485 3.324 -31.343 1.00 38.44 189 SER A O 1
ATOM 1427 N N . ALA A 1 190 ? 10.231 1.449 -31.138 1.00 39.75 190 ALA A N 1
ATOM 1428 C CA . ALA A 1 190 ? 10.916 0.688 -32.168 1.00 39.75 190 ALA A CA 1
ATOM 1429 C C . ALA A 1 190 ? 10.837 1.493 -33.474 1.00 39.75 190 ALA A C 1
ATOM 1431 O O . ALA A 1 190 ? 9.746 1.771 -33.977 1.00 39.75 190 ALA A O 1
ATOM 1432 N N . SER A 1 191 ? 12.001 1.950 -33.930 1.00 37.00 191 SER A N 1
ATOM 1433 C CA . SER A 1 191 ? 12.195 2.626 -35.214 1.00 37.00 191 SER A CA 1
ATOM 1434 C C . SER A 1 191 ? 12.589 1.601 -36.264 1.00 37.00 191 SER A C 1
ATOM 1436 O O . SER A 1 191 ? 13.364 0.686 -35.903 1.00 37.00 191 SER A O 1
#